Protein AF-A0A847NYA8-F1 (afdb_monomer)

Radius of gyration: 28.24 Å; Cα contacts (8 Å, |Δi|>4): 321; chains: 1; bounding box: 64×49×82 Å

Sequence (343 aa):
HGFDEQFFMYGEDIDLCWRVREKGYEVWYHPLTQIIHRKGQSSARSPLRSRFAFYEAMVIFSKKYRHIRGGFFPDWLILIGIIFLSIQYTARWLFRHFLPVFIDLIIINTTLWIGMLLRFNDNSLYLGEHASKMQGVHCLITLSFLLMFFYNGIYSKKRYTMTNALNSSFLATLLFFAMVYFVKSLAFSRVVFALSSIMISLLLIAYRELIPLIVHRFKRLVFSPERIVVLGSGAISAKIIKNIETQKSGDIIGIVWDSNSSVPSEYQGYQVIGTYETLRTVFQNHKVDMLLIATQQPWYSWVIDVLSNQKIKNVTIRWVSHELFEKAPEELPDEIELLDFAV

Structure (mmCIF, N/CA/C/O backbone):
data_AF-A0A847NYA8-F1
#
_entry.id   AF-A0A847NYA8-F1
#
loop_
_atom_site.group_PDB
_atom_site.id
_atom_site.type_symbol
_atom_site.label_atom_id
_atom_site.label_alt_id
_atom_site.label_comp_id
_atom_site.label_asym_id
_atom_site.label_entity_id
_atom_site.label_seq_id
_atom_site.pdbx_PDB_ins_code
_atom_site.Cartn_x
_atom_site.Cartn_y
_atom_site.Cartn_z
_atom_site.occupancy
_atom_site.B_iso_or_equiv
_atom_site.auth_seq_id
_atom_site.auth_comp_id
_atom_site.auth_asym_id
_atom_site.auth_atom_id
_atom_site.pdbx_PDB_model_num
ATOM 1 N N . HIS A 1 1 ? -28.876 -28.478 20.394 1.00 64.69 1 HIS A N 1
ATOM 2 C CA . HIS A 1 1 ? -28.856 -27.567 19.228 1.00 64.69 1 HIS A CA 1
ATOM 3 C C . HIS A 1 1 ? -27.742 -26.545 19.422 1.00 64.69 1 HIS A C 1
ATOM 5 O O . HIS A 1 1 ? -27.920 -25.643 20.230 1.00 64.69 1 HIS A O 1
ATOM 11 N N . GLY A 1 2 ? -26.592 -26.747 18.773 1.00 83.38 2 GLY A N 1
ATOM 12 C CA . GLY A 1 2 ? -25.413 -25.873 18.864 1.00 83.38 2 GLY A CA 1
ATOM 13 C C . GLY A 1 2 ? -25.388 -24.809 17.761 1.00 83.38 2 GLY A C 1
ATOM 14 O O . GLY A 1 2 ? -26.430 -24.220 17.451 1.00 83.38 2 GLY A O 1
ATOM 15 N N . PHE A 1 3 ? -24.210 -24.573 17.179 1.00 91.06 3 PHE A N 1
ATOM 16 C CA . PHE A 1 3 ? -24.023 -23.717 16.002 1.00 91.06 3 PHE A CA 1
ATOM 17 C C . PHE A 1 3 ? -24.719 -24.289 14.760 1.00 91.06 3 PHE A C 1
ATOM 19 O O . PHE A 1 3 ? -24.922 -25.498 14.662 1.00 91.06 3 PHE A O 1
ATOM 26 N N . ASP A 1 4 ? -25.129 -23.403 13.853 1.00 91.88 4 ASP A N 1
ATOM 27 C CA . ASP A 1 4 ? -25.716 -23.774 12.565 1.00 91.88 4 ASP A CA 1
A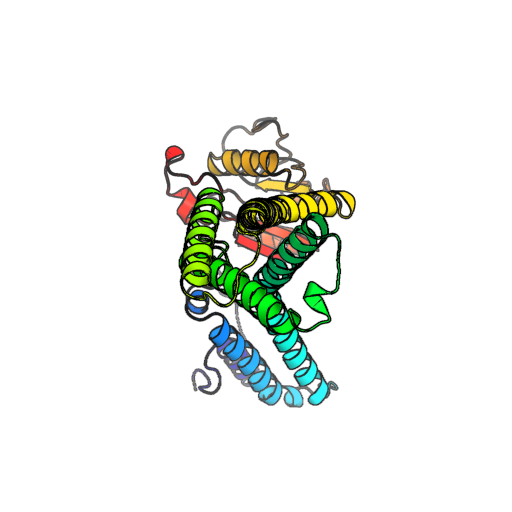TOM 28 C C . ASP A 1 4 ? -24.603 -23.946 11.523 1.00 91.88 4 ASP A C 1
ATOM 30 O O . ASP A 1 4 ? -23.853 -23.008 11.254 1.00 91.88 4 ASP A O 1
ATOM 34 N N . GLU A 1 5 ? -24.508 -25.143 10.944 1.00 91.69 5 GLU A N 1
ATOM 35 C CA . GLU A 1 5 ? -23.473 -25.532 9.979 1.00 91.69 5 GLU A CA 1
ATOM 36 C C . GLU A 1 5 ? -23.546 -24.757 8.656 1.00 91.69 5 GLU A C 1
ATOM 38 O O . GLU A 1 5 ? -22.578 -24.753 7.897 1.00 91.69 5 GLU A O 1
ATOM 43 N N . GLN A 1 6 ? -24.654 -24.056 8.380 1.00 92.00 6 GLN A N 1
ATOM 44 C CA . GLN A 1 6 ? -24.731 -23.133 7.246 1.00 92.00 6 GLN A CA 1
ATOM 45 C C . GLN A 1 6 ? -23.750 -21.960 7.395 1.00 92.00 6 GLN A C 1
ATOM 47 O O . GLN A 1 6 ? -23.277 -21.421 6.396 1.00 92.00 6 GLN A O 1
ATOM 52 N N . PHE A 1 7 ? -23.417 -21.565 8.627 1.00 91.19 7 PHE A N 1
ATOM 53 C CA . PHE A 1 7 ? -22.426 -20.529 8.891 1.00 91.19 7 PHE A CA 1
ATOM 54 C C . PHE A 1 7 ? -21.045 -21.152 9.077 1.00 91.19 7 PHE A C 1
ATOM 56 O O . PHE A 1 7 ? -20.717 -21.680 10.135 1.00 91.19 7 PHE A O 1
ATOM 63 N N . PHE A 1 8 ? -20.198 -21.032 8.055 1.00 87.81 8 PHE A N 1
ATOM 64 C CA . PHE A 1 8 ? -18.790 -21.410 8.179 1.00 87.81 8 PHE A CA 1
ATOM 65 C C . PHE A 1 8 ? -17.999 -20.449 9.094 1.00 87.81 8 PHE A C 1
ATOM 67 O O . PHE A 1 8 ? -17.117 -20.898 9.824 1.00 87.81 8 PHE A O 1
ATOM 74 N N . MET A 1 9 ? -18.267 -19.134 9.021 1.00 84.25 9 MET A N 1
ATOM 75 C CA . MET A 1 9 ? -17.602 -18.074 9.805 1.00 84.25 9 MET A CA 1
ATOM 76 C C . MET A 1 9 ? -18.381 -16.739 9.709 1.00 84.25 9 MET A C 1
ATOM 78 O O . MET A 1 9 ? -18.997 -16.482 8.676 1.00 84.25 9 MET A O 1
ATOM 82 N N . TYR A 1 10 ? -18.253 -15.856 10.713 1.00 87.56 10 TYR A N 1
ATOM 83 C CA . TYR A 1 10 ? -18.786 -14.475 10.803 1.00 87.56 10 TYR A CA 1
ATOM 84 C C . TYR A 1 10 ? -20.287 -14.292 11.078 1.00 87.56 10 TYR A C 1
ATOM 86 O O . TYR A 1 10 ? -20.752 -13.151 11.118 1.00 87.56 10 TYR A O 1
ATOM 94 N N . GLY A 1 11 ? -21.049 -15.368 11.247 1.00 91.00 11 GLY A N 1
ATOM 95 C CA . GLY A 1 11 ? -22.492 -15.273 11.504 1.00 91.00 11 GLY A CA 1
ATOM 96 C C . GLY A 1 11 ? -23.046 -16.353 12.425 1.00 91.00 11 GLY A C 1
ATOM 97 O O . GLY A 1 11 ? -24.204 -16.270 12.824 1.00 91.00 11 GLY A O 1
ATOM 98 N N . GLU A 1 12 ? -22.227 -17.335 12.789 1.00 93.25 12 GLU A N 1
ATOM 99 C CA . GLU A 1 12 ? -22.551 -18.444 13.678 1.00 93.25 12 GLU A CA 1
ATOM 100 C C . GLU A 1 12 ? -22.937 -17.977 15.088 1.00 93.25 12 GLU A C 1
ATOM 102 O O . GLU A 1 12 ? -23.858 -18.518 15.703 1.00 93.25 12 GLU A O 1
ATOM 107 N N . ASP A 1 13 ? -22.265 -16.943 15.590 1.00 91.19 13 ASP A N 1
ATOM 108 C CA . ASP A 1 13 ? -22.489 -16.337 16.899 1.00 91.19 13 ASP A CA 1
ATOM 109 C C . ASP A 1 13 ? -23.749 -15.464 16.907 1.00 91.19 13 ASP A C 1
ATOM 111 O O . ASP A 1 13 ? -24.579 -15.583 17.813 1.00 91.19 13 ASP A O 1
ATOM 115 N N . ILE A 1 14 ? -23.939 -14.641 15.871 1.00 90.88 14 ILE A N 1
ATOM 116 C CA . ILE A 1 14 ? -25.135 -13.809 15.690 1.00 90.88 14 ILE A CA 1
ATOM 117 C C . ILE A 1 14 ? -26.378 -14.698 15.536 1.00 90.88 14 ILE A C 1
ATOM 119 O O . ILE A 1 14 ? -27.401 -14.445 16.175 1.00 90.88 14 ILE A O 1
ATOM 123 N N . ASP A 1 15 ? -26.288 -15.763 14.734 1.00 94.44 15 ASP A N 1
ATOM 124 C CA . ASP A 1 15 ? -27.343 -16.766 14.564 1.00 94.44 15 ASP A CA 1
ATOM 125 C C . ASP A 1 15 ? -27.710 -17.444 15.889 1.00 94.44 15 ASP A C 1
ATOM 127 O O . ASP A 1 15 ? -28.890 -17.549 16.236 1.00 94.44 15 ASP A O 1
ATOM 131 N N . LEU A 1 16 ? -26.703 -17.870 16.658 1.00 92.94 16 LEU A N 1
ATOM 132 C CA . LEU A 1 16 ? -26.921 -18.488 17.959 1.00 92.94 16 LEU A CA 1
ATOM 133 C C . LEU A 1 16 ? -27.601 -17.511 18.925 1.00 92.94 16 LEU A C 1
ATOM 135 O O . LEU A 1 16 ? -28.603 -17.868 19.543 1.00 92.94 16 LEU A O 1
ATOM 139 N N . CYS A 1 17 ? -27.109 -16.273 19.014 1.00 91.56 17 CYS A N 1
ATOM 140 C CA . CYS A 1 17 ? -27.695 -15.237 19.865 1.00 91.56 17 CYS A CA 1
ATOM 141 C C . CYS A 1 17 ? -29.150 -14.943 19.485 1.00 91.56 17 CYS A C 1
ATOM 143 O O . CYS A 1 17 ? -29.991 -14.758 20.367 1.00 91.56 17 CYS A O 1
ATOM 145 N N . TRP A 1 18 ? -29.469 -14.934 18.187 1.00 91.00 18 TRP A N 1
ATOM 146 C CA . TRP A 1 18 ? -30.843 -14.782 17.721 1.00 91.00 18 TRP A CA 1
ATOM 147 C C . TRP A 1 18 ? -31.723 -15.949 18.181 1.00 91.00 18 TRP A C 1
ATOM 149 O O . TRP A 1 18 ? -32.756 -15.726 18.810 1.00 91.00 18 TRP A O 1
ATOM 159 N N . ARG A 1 19 ? -31.308 -17.200 17.937 1.00 91.56 19 ARG A N 1
ATOM 160 C CA . ARG A 1 19 ? -32.079 -18.395 18.335 1.00 91.56 19 ARG A CA 1
ATOM 161 C C . ARG A 1 19 ? -32.266 -18.522 19.843 1.00 91.56 19 ARG A C 1
ATOM 163 O O . ARG A 1 19 ? -33.306 -19.005 20.282 1.00 91.56 19 ARG A O 1
ATOM 170 N N . VAL A 1 20 ? -31.271 -18.120 20.632 1.00 92.75 20 VAL A N 1
ATOM 171 C CA . VAL A 1 20 ? -31.358 -18.081 22.100 1.00 92.75 20 VAL A CA 1
ATOM 172 C C . VAL A 1 20 ? -32.450 -17.100 22.532 1.00 92.75 20 VAL A C 1
ATOM 174 O O . VAL A 1 20 ? -33.315 -17.467 23.326 1.00 92.75 20 VAL A O 1
ATOM 177 N N . ARG A 1 21 ? -32.488 -15.903 21.932 1.00 90.19 21 ARG A N 1
ATOM 178 C CA . ARG A 1 21 ? -33.523 -14.893 22.206 1.00 90.19 21 ARG A CA 1
ATOM 179 C C . ARG A 1 21 ? -34.922 -15.326 21.777 1.00 90.19 21 ARG A C 1
ATOM 181 O O . ARG A 1 21 ? -35.866 -15.117 22.527 1.00 90.19 21 ARG A O 1
ATOM 188 N N . GLU A 1 22 ? -35.066 -15.966 20.618 1.00 89.50 22 GLU A N 1
ATOM 189 C CA . GLU A 1 22 ? -36.365 -16.487 20.149 1.00 89.50 22 GLU A CA 1
ATOM 190 C C . GLU A 1 22 ? -36.944 -17.564 21.082 1.00 89.50 22 GLU A C 1
ATOM 192 O O . GLU A 1 22 ? -38.153 -17.768 21.126 1.00 89.50 22 GLU A O 1
ATOM 197 N N . LYS A 1 23 ? -36.097 -18.229 21.875 1.00 91.81 23 LYS A N 1
ATOM 198 C CA . LYS A 1 23 ? -36.522 -19.178 22.911 1.00 91.81 23 LYS A CA 1
ATOM 199 C C . LYS A 1 23 ? -36.849 -18.524 24.261 1.00 91.81 23 LYS A C 1
ATOM 201 O O . LYS A 1 23 ? -37.095 -19.241 25.225 1.00 91.81 23 LYS A O 1
ATOM 206 N N . GLY A 1 24 ? -36.837 -17.194 24.343 1.00 93.69 24 GLY A N 1
ATOM 207 C C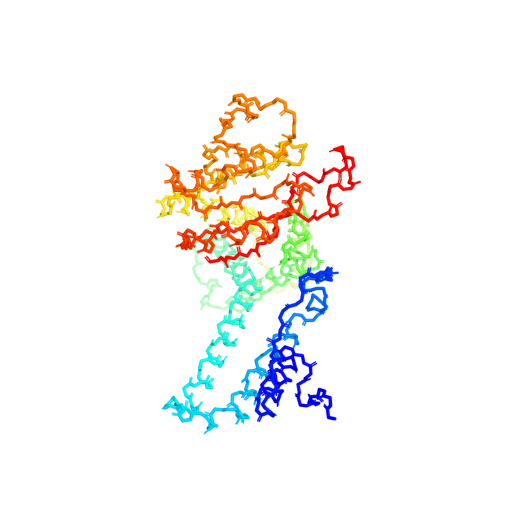A . GLY A 1 24 ? -37.119 -16.445 25.569 1.00 93.69 24 GLY A CA 1
ATOM 208 C C . GLY A 1 24 ? -35.943 -16.349 26.542 1.00 93.69 24 GLY 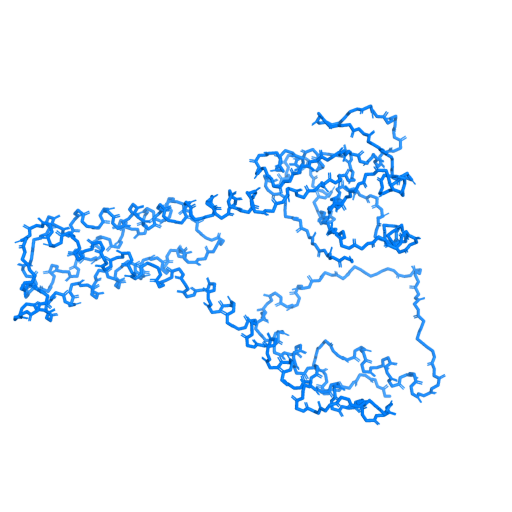A C 1
ATOM 209 O O . GLY A 1 24 ? -36.125 -15.876 27.658 1.00 93.69 24 GLY A O 1
ATOM 210 N N . TYR A 1 25 ? -34.742 -16.780 26.143 1.00 93.81 25 TYR A N 1
ATOM 211 C CA . TYR A 1 25 ? -33.543 -16.602 26.957 1.00 93.81 25 TYR A CA 1
ATOM 212 C C . TYR A 1 25 ? -32.896 -15.239 26.711 1.00 93.81 25 TYR A C 1
ATOM 214 O O . TYR A 1 25 ? -32.999 -14.642 25.636 1.00 93.81 25 TYR A O 1
ATOM 222 N N . GLU A 1 26 ? -32.145 -14.783 27.703 1.00 91.00 26 GLU A N 1
ATOM 223 C CA . GLU A 1 26 ? -31.400 -13.534 27.648 1.00 91.00 26 GLU A CA 1
ATOM 224 C C . GLU A 1 26 ? -29.937 -13.770 27.257 1.00 91.00 26 GLU A C 1
ATOM 226 O O . GLU A 1 26 ? -29.338 -14.798 27.574 1.00 91.00 26 GLU A O 1
ATOM 231 N N . VAL A 1 27 ? -29.345 -12.792 26.567 1.00 89.25 27 VAL A N 1
ATOM 232 C CA . VAL A 1 27 ? -27.924 -12.802 26.194 1.00 89.25 27 VAL A CA 1
ATOM 233 C C . VAL A 1 27 ? -27.208 -11.787 27.072 1.00 89.25 27 VAL A C 1
ATOM 235 O O . VAL A 1 27 ? -27.394 -10.583 26.893 1.00 89.25 27 VAL A O 1
ATOM 238 N N . TRP A 1 28 ? -26.405 -12.284 28.010 1.00 86.00 28 TRP A N 1
ATOM 239 C CA . TRP A 1 28 ? -25.688 -11.480 28.998 1.00 86.00 28 TRP A CA 1
ATOM 240 C C . TRP A 1 28 ? -24.211 -11.322 28.633 1.00 86.00 28 TRP A C 1
ATOM 242 O O . TRP A 1 28 ? -23.568 -12.260 28.164 1.00 86.00 28 TRP A O 1
ATOM 252 N N . TYR A 1 29 ? -23.663 -10.135 28.888 1.00 83.00 29 TYR A N 1
ATOM 253 C CA . TYR A 1 29 ? -22.224 -9.888 28.835 1.00 83.00 29 TYR A CA 1
ATOM 254 C C . TYR A 1 29 ? -21.599 -10.192 30.200 1.00 83.00 29 TYR A C 1
ATOM 256 O O . TYR A 1 29 ? -22.083 -9.707 31.222 1.00 83.00 29 TYR A O 1
ATOM 264 N N . HIS A 1 30 ? -20.519 -10.977 30.222 1.00 85.19 30 HIS A N 1
ATOM 265 C CA . HIS A 1 30 ? -19.822 -11.349 31.451 1.00 85.19 30 HIS A CA 1
ATOM 266 C C . HIS A 1 30 ? -18.406 -10.746 31.498 1.00 85.19 30 HIS A C 1
ATOM 268 O O . HIS A 1 30 ? -17.513 -11.257 30.823 1.00 85.19 30 HIS A O 1
ATOM 274 N N . PRO A 1 31 ? -18.168 -9.688 32.296 1.00 78.25 31 PRO A N 1
ATOM 275 C CA . PRO A 1 31 ? -16.902 -8.951 32.275 1.00 78.25 31 PRO A CA 1
ATOM 276 C C . PRO A 1 31 ? -15.763 -9.589 33.084 1.00 78.25 31 PRO A C 1
ATOM 278 O O . PRO A 1 31 ? -14.624 -9.150 32.943 1.00 78.25 31 PRO A O 1
ATOM 281 N N . LEU A 1 32 ? -16.034 -10.574 33.956 1.00 87.06 32 LEU A N 1
ATOM 282 C CA . LEU A 1 32 ? -15.000 -11.123 34.855 1.00 87.06 32 LEU A CA 1
ATOM 283 C C . LEU A 1 32 ? -14.009 -12.043 34.131 1.00 87.06 32 LEU A C 1
ATOM 285 O O . LEU A 1 32 ? -12.897 -12.240 34.608 1.00 87.06 32 LEU A O 1
ATOM 289 N N . THR A 1 33 ? -14.400 -12.600 32.983 1.00 83.94 33 THR A N 1
ATOM 290 C CA . THR A 1 33 ? -13.524 -13.432 32.151 1.00 83.94 33 THR A CA 1
ATOM 291 C C . THR A 1 33 ? -13.071 -12.635 30.937 1.00 83.94 33 THR A C 1
ATOM 293 O O . THR A 1 33 ? -13.896 -12.104 30.197 1.00 83.94 33 THR A O 1
ATOM 296 N N . GLN A 1 34 ? -11.760 -12.577 30.709 1.00 76.12 34 GLN A N 1
ATOM 297 C CA . GLN A 1 34 ? -11.170 -11.874 29.572 1.00 76.12 34 GLN A CA 1
ATOM 298 C C . GLN A 1 34 ? -10.511 -12.870 28.620 1.00 76.12 34 GLN A C 1
ATOM 300 O O . GLN A 1 34 ? -9.800 -13.779 29.043 1.00 76.12 34 GLN A O 1
ATOM 305 N N . ILE A 1 35 ? -10.747 -12.688 27.322 1.00 78.94 35 ILE A N 1
ATOM 306 C CA . ILE A 1 35 ? -10.138 -13.488 26.258 1.00 78.94 35 ILE A CA 1
ATOM 307 C C . ILE A 1 35 ? -9.441 -12.528 25.300 1.00 78.94 35 ILE A C 1
ATOM 309 O O . ILE A 1 35 ? -10.046 -11.575 24.809 1.00 78.94 35 ILE A O 1
ATOM 313 N N . ILE A 1 36 ? -8.169 -12.790 25.003 1.00 75.62 36 ILE A N 1
ATOM 314 C CA . ILE A 1 36 ? -7.417 -12.012 24.018 1.00 75.62 36 ILE A CA 1
ATOM 315 C C . ILE A 1 36 ? -7.762 -12.535 22.624 1.00 75.62 36 ILE A C 1
ATOM 317 O O . ILE A 1 36 ? -7.290 -13.590 22.198 1.00 75.62 36 ILE A O 1
ATOM 321 N N . HIS A 1 37 ? -8.569 -11.779 21.883 1.00 70.00 37 HIS A N 1
ATOM 322 C CA . HIS A 1 37 ? -8.845 -12.080 20.483 1.00 70.00 37 HIS A CA 1
ATOM 323 C C . HIS A 1 37 ? -7.789 -11.434 19.578 1.00 70.00 37 HIS A C 1
ATOM 325 O O . HIS A 1 37 ? -7.788 -10.222 19.353 1.00 70.00 37 HIS A O 1
ATOM 331 N N . ARG A 1 38 ? -6.905 -12.257 18.999 1.00 71.19 38 ARG A N 1
ATOM 332 C CA . ARG A 1 38 ? -5.950 -11.823 17.965 1.00 71.19 38 ARG A CA 1
ATOM 333 C C . ARG A 1 38 ? -6.672 -11.602 16.628 1.00 71.19 38 ARG A C 1
ATOM 335 O O . ARG A 1 38 ? -6.662 -12.461 15.742 1.00 71.19 38 ARG A O 1
ATOM 342 N N . LYS A 1 39 ? -7.341 -10.453 16.505 1.00 60.19 39 LYS A N 1
ATOM 343 C CA . LYS A 1 39 ? -8.177 -10.086 15.351 1.00 60.19 39 LYS A CA 1
ATOM 344 C C . LYS A 1 39 ? -7.428 -10.291 14.030 1.00 60.19 39 LYS A C 1
ATOM 346 O O . LYS A 1 39 ? -6.311 -9.821 13.846 1.00 60.19 39 LYS A O 1
ATOM 351 N N . GLY A 1 40 ? -8.073 -10.977 13.088 1.00 62.84 40 GLY A N 1
ATOM 352 C CA . GLY A 1 40 ? -7.574 -11.118 11.720 1.00 62.84 40 GLY A CA 1
ATOM 353 C C . GLY A 1 40 ? -6.470 -12.158 11.510 1.00 62.84 40 GLY A C 1
ATOM 354 O O . GLY A 1 40 ? -6.118 -12.378 10.355 1.00 62.84 40 GLY A O 1
ATOM 355 N N . GLN A 1 41 ? -5.969 -12.857 12.541 1.00 69.50 41 GLN A N 1
ATOM 356 C CA . GLN A 1 41 ? -4.962 -13.915 12.340 1.00 69.50 41 GLN A CA 1
ATOM 357 C C . GLN A 1 41 ? -5.467 -15.054 11.442 1.00 69.50 41 GLN A C 1
ATOM 359 O O . GLN A 1 41 ? -4.773 -15.461 10.509 1.00 69.50 41 GLN A O 1
ATOM 364 N N . SER A 1 42 ? -6.699 -15.523 11.658 1.00 67.12 42 SER A N 1
ATOM 365 C CA . SER A 1 42 ? -7.313 -16.554 10.808 1.00 67.12 42 SER A CA 1
ATOM 366 C C . SER A 1 42 ? -7.584 -16.035 9.394 1.00 67.12 42 SER A C 1
ATOM 368 O O . SER A 1 42 ? -7.377 -16.745 8.410 1.00 67.12 42 SER A O 1
ATOM 370 N N . SER A 1 43 ? -7.979 -14.765 9.277 1.00 73.81 43 SER A N 1
ATOM 371 C CA . SER A 1 43 ? -8.290 -14.124 7.995 1.00 73.81 43 SER A CA 1
ATOM 372 C C . SER A 1 43 ? -7.053 -13.746 7.179 1.00 73.81 43 SER A C 1
ATOM 374 O O . SER A 1 43 ? -7.133 -13.630 5.957 1.00 73.81 43 SER A O 1
ATOM 376 N N . ALA A 1 44 ? -5.896 -13.583 7.826 1.00 66.50 44 ALA A N 1
ATOM 377 C CA . ALA A 1 44 ? -4.643 -13.215 7.174 1.00 66.50 44 ALA A CA 1
ATOM 378 C C . ALA A 1 44 ? -4.134 -14.302 6.216 1.00 66.50 44 ALA A C 1
ATOM 380 O O . ALA A 1 44 ? -3.480 -13.982 5.225 1.00 66.50 44 ALA A O 1
ATOM 381 N N . ARG A 1 45 ? -4.462 -15.578 6.474 1.00 72.25 45 ARG A N 1
ATOM 382 C CA . ARG A 1 45 ? -4.059 -16.706 5.616 1.00 72.25 45 ARG A CA 1
ATOM 383 C C . ARG A 1 45 ? -4.793 -16.736 4.277 1.00 72.25 45 ARG A C 1
ATOM 385 O O . ARG A 1 45 ? -4.212 -17.154 3.282 1.00 72.25 45 ARG A O 1
ATOM 392 N N . SER A 1 46 ? -6.055 -16.307 4.233 1.00 77.75 46 SER A N 1
ATOM 393 C CA . SER A 1 46 ? -6.831 -16.260 2.988 1.00 77.75 46 SER A CA 1
ATOM 394 C C . SER A 1 46 ? -7.803 -15.075 2.976 1.00 77.75 46 SER A C 1
ATOM 396 O O . SER A 1 46 ? -9.003 -15.248 3.195 1.00 77.75 46 SER A O 1
ATOM 398 N N . PRO A 1 47 ? -7.306 -13.856 2.687 1.00 78.38 47 PRO A N 1
ATOM 399 C CA . PRO A 1 47 ? -8.113 -12.640 2.772 1.00 78.38 47 PRO A CA 1
ATOM 400 C C . PRO A 1 47 ? -9.352 -12.670 1.872 1.00 78.38 47 PRO A C 1
ATOM 402 O O . PRO A 1 47 ? -10.429 -12.254 2.291 1.00 78.38 47 PRO A O 1
ATOM 405 N N . LEU A 1 48 ? -9.213 -13.197 0.649 1.00 79.81 48 LEU A N 1
ATOM 406 C CA . LEU A 1 48 ? -10.325 -13.310 -0.297 1.00 79.81 48 LEU A CA 1
ATOM 407 C C . LEU A 1 48 ? -11.376 -14.311 0.194 1.00 79.81 48 LEU A C 1
ATOM 409 O O . LEU A 1 48 ? -12.553 -13.970 0.240 1.00 79.81 48 LEU A O 1
ATOM 413 N N . ARG A 1 49 ? -10.966 -15.511 0.630 1.00 84.88 49 ARG A N 1
ATOM 414 C CA . ARG A 1 49 ? -11.899 -16.532 1.134 1.00 84.88 49 ARG A CA 1
ATOM 415 C C . ARG A 1 49 ? -12.631 -16.057 2.384 1.00 84.88 49 ARG A C 1
ATOM 417 O O . ARG A 1 49 ? -13.839 -16.224 2.472 1.00 84.88 49 ARG A O 1
ATOM 424 N N . SER A 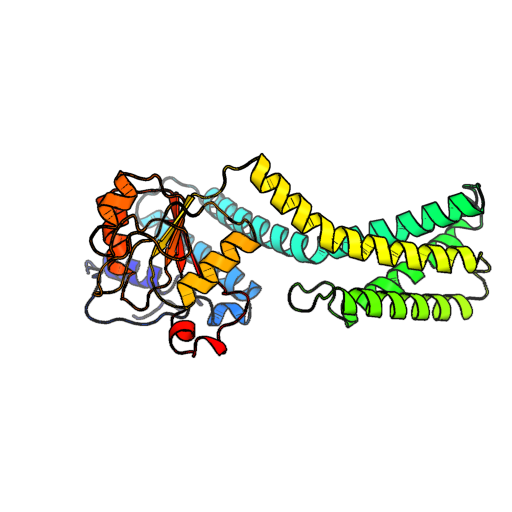1 50 ? -11.924 -15.421 3.316 1.00 85.00 50 SER A N 1
ATOM 425 C CA . SER A 1 50 ? -12.538 -14.825 4.504 1.00 85.00 50 SER A CA 1
ATOM 426 C C . SER A 1 50 ? -13.550 -13.737 4.148 1.00 85.00 50 SER A C 1
ATOM 428 O O . SER A 1 50 ? -14.605 -13.659 4.766 1.00 85.00 50 SER A O 1
ATOM 430 N N . ARG A 1 51 ? -13.281 -12.923 3.121 1.00 86.00 51 ARG A N 1
ATOM 431 C CA . ARG A 1 51 ? -14.253 -11.933 2.638 1.00 86.00 51 ARG A CA 1
ATOM 432 C C . ARG A 1 51 ? -15.472 -12.563 1.978 1.00 86.00 51 ARG A C 1
ATOM 434 O O . ARG A 1 51 ? -16.576 -12.095 2.233 1.00 86.00 51 ARG A O 1
ATOM 441 N N . PHE A 1 52 ? -15.295 -13.613 1.181 1.00 87.12 52 PHE A N 1
ATOM 442 C CA . PHE A 1 52 ? -16.427 -14.346 0.613 1.00 87.12 52 PHE A CA 1
ATOM 443 C C . PHE A 1 52 ? -17.293 -14.978 1.706 1.00 87.12 52 PHE A C 1
ATOM 445 O O . PHE A 1 52 ? -18.496 -14.749 1.697 1.00 87.12 52 PHE A O 1
ATOM 452 N N . ALA A 1 53 ? -16.683 -15.646 2.692 1.00 88.19 53 ALA A N 1
ATOM 453 C CA . ALA A 1 53 ? -17.398 -16.210 3.839 1.00 88.19 53 ALA A CA 1
ATOM 454 C C . ALA A 1 53 ? -18.172 -15.138 4.627 1.00 88.19 53 ALA A C 1
ATOM 456 O O . ALA A 1 53 ? -19.306 -15.365 5.033 1.00 88.19 53 ALA A O 1
ATOM 457 N N . PHE A 1 54 ? -17.598 -13.939 4.785 1.00 89.75 54 PHE A N 1
ATOM 458 C CA . PHE A 1 54 ? -18.282 -12.813 5.422 1.00 89.75 54 PHE A CA 1
ATOM 459 C C . PHE A 1 54 ? -19.551 -12.395 4.658 1.00 89.75 54 PHE A C 1
ATOM 461 O O . PHE A 1 54 ? -20.613 -12.259 5.260 1.00 89.75 54 PHE A O 1
ATOM 468 N N . TYR A 1 55 ? -19.473 -12.213 3.334 1.00 90.88 55 TYR A N 1
ATOM 469 C CA . TYR A 1 55 ? -20.650 -11.853 2.532 1.00 90.88 55 TYR A CA 1
ATOM 470 C C . TYR A 1 55 ? -21.676 -12.988 2.448 1.00 90.88 55 TYR A C 1
ATOM 472 O O . TYR A 1 55 ? -22.877 -12.727 2.463 1.00 90.88 55 TYR A O 1
ATOM 480 N N . GLU A 1 56 ? -21.221 -14.238 2.400 1.00 91.62 56 GLU A N 1
ATOM 481 C CA . GLU A 1 56 ? -22.077 -15.423 2.443 1.00 91.62 56 GLU A CA 1
ATOM 482 C C . GLU A 1 56 ? -22.871 -15.484 3.754 1.00 91.62 56 GLU A C 1
ATOM 484 O O . GLU A 1 56 ? -24.098 -15.588 3.716 1.00 91.62 56 GLU A O 1
ATOM 489 N N . ALA A 1 57 ? -22.211 -15.287 4.900 1.00 93.12 57 ALA A N 1
ATOM 490 C CA . ALA A 1 57 ? -22.868 -15.207 6.201 1.00 93.12 57 ALA A CA 1
ATOM 491 C C . ALA A 1 57 ? -23.932 -14.096 6.244 1.00 93.12 57 ALA A C 1
ATOM 493 O O . ALA A 1 57 ? -25.037 -14.324 6.737 1.00 93.12 57 ALA A O 1
ATOM 494 N N . MET A 1 58 ? -23.662 -12.919 5.663 1.00 91.56 58 MET A N 1
ATOM 495 C CA . MET A 1 58 ? -24.660 -11.841 5.569 1.00 91.56 58 MET A CA 1
ATOM 496 C C . MET A 1 58 ? -25.895 -12.259 4.759 1.00 91.56 58 MET A C 1
ATOM 498 O O . MET A 1 58 ? -27.022 -11.956 5.156 1.00 91.56 58 MET A O 1
ATOM 502 N N . VAL A 1 59 ? -25.705 -12.965 3.638 1.00 91.19 59 VAL A N 1
ATOM 503 C CA . VAL A 1 59 ? -26.812 -13.461 2.804 1.00 91.19 59 VAL A CA 1
ATOM 504 C C . VAL A 1 59 ? -27.625 -14.522 3.548 1.00 91.19 59 VAL A C 1
ATOM 506 O O . VAL A 1 59 ? -28.854 -14.442 3.550 1.00 91.19 59 VAL A O 1
ATOM 509 N N . ILE A 1 60 ? -26.966 -15.490 4.194 1.00 91.88 60 ILE A N 1
ATOM 510 C CA . ILE A 1 60 ? -27.629 -16.553 4.967 1.00 91.88 60 ILE A CA 1
ATOM 511 C C . ILE A 1 60 ? -28.448 -15.935 6.103 1.00 91.88 60 ILE A C 1
ATOM 513 O O . ILE A 1 60 ? -29.649 -16.191 6.211 1.00 91.88 60 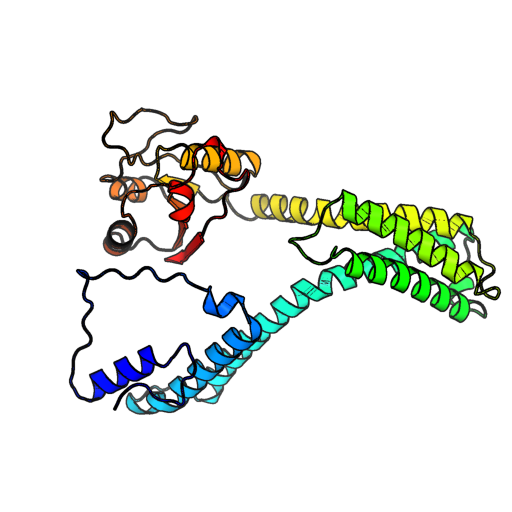ILE A O 1
ATOM 517 N N . PHE A 1 61 ? -27.832 -15.058 6.898 1.00 91.44 61 PHE A N 1
ATOM 518 C CA . PHE A 1 61 ? -28.494 -14.400 8.021 1.00 91.44 61 PHE A CA 1
ATOM 519 C C . PHE A 1 61 ? -29.694 -13.561 7.565 1.00 91.44 61 PHE A C 1
ATOM 521 O O . PHE A 1 61 ? -30.780 -13.654 8.142 1.00 91.44 61 PHE A O 1
ATOM 528 N N . SER A 1 62 ? -29.532 -12.784 6.486 1.00 88.50 62 SER A N 1
ATOM 529 C CA . SER A 1 62 ? -30.614 -11.965 5.938 1.00 88.50 62 SER A CA 1
ATOM 530 C C . SER A 1 62 ? -31.800 -12.807 5.471 1.00 88.50 62 SER A C 1
ATOM 532 O O . SER A 1 62 ? -32.937 -12.417 5.733 1.00 88.50 62 SER A O 1
ATOM 534 N N . LYS A 1 63 ? -31.559 -13.944 4.807 1.00 87.69 63 LYS A N 1
ATOM 535 C CA . LYS A 1 63 ? -32.625 -14.858 4.369 1.00 87.69 63 LYS A CA 1
ATOM 536 C C . LYS A 1 63 ? -33.354 -15.499 5.549 1.00 87.69 63 LYS A C 1
ATOM 538 O O . LYS A 1 63 ? -34.570 -15.648 5.499 1.00 87.69 63 LYS A O 1
ATOM 543 N N . LYS A 1 64 ? -32.624 -15.862 6.607 1.00 89.44 64 LYS A N 1
ATOM 544 C CA . LYS A 1 64 ? -33.166 -16.608 7.750 1.00 89.44 64 LYS A CA 1
ATOM 545 C C . LYS A 1 64 ? -34.072 -15.766 8.652 1.00 89.44 64 LYS A C 1
ATOM 547 O O . LYS A 1 64 ? -35.103 -16.258 9.096 1.00 89.44 64 LYS A O 1
ATOM 552 N N . TYR A 1 65 ? -33.716 -14.505 8.914 1.00 86.81 65 TYR A N 1
ATOM 553 C CA . TYR A 1 65 ? -34.324 -13.745 10.020 1.00 86.81 65 TYR A CA 1
ATOM 554 C C . TYR A 1 65 ? -35.176 -12.544 9.628 1.00 86.81 65 TYR A C 1
ATOM 556 O O . TYR A 1 65 ? -35.916 -12.005 10.451 1.00 86.81 65 TYR A O 1
ATOM 564 N N . ARG A 1 66 ? -35.119 -12.107 8.374 1.00 75.06 66 ARG A N 1
ATOM 565 C CA . ARG A 1 66 ? -35.754 -10.855 7.968 1.00 75.06 66 ARG A CA 1
ATOM 566 C C . ARG A 1 66 ? -37.272 -10.814 8.143 1.00 75.06 66 ARG A C 1
ATOM 568 O O . ARG A 1 66 ? -37.808 -9.797 8.581 1.00 75.06 66 ARG A O 1
ATOM 575 N N . HIS A 1 67 ? -37.969 -11.878 7.758 1.00 72.69 67 HIS A N 1
ATOM 576 C CA . HIS A 1 67 ? -39.434 -11.887 7.768 1.00 72.69 67 HIS A CA 1
ATOM 577 C C . HIS A 1 67 ? -40.018 -12.064 9.175 1.00 72.69 67 HIS A C 1
ATOM 579 O O . HIS A 1 67 ? -41.210 -11.858 9.368 1.00 72.69 67 HIS A O 1
ATOM 585 N N . ILE A 1 68 ? -39.180 -12.381 10.167 1.00 70.44 68 ILE A N 1
ATOM 586 C CA . ILE A 1 68 ? -39.620 -12.729 11.523 1.00 70.44 68 ILE A CA 1
ATOM 587 C C . ILE A 1 68 ? -40.114 -11.500 12.304 1.00 70.44 68 ILE A C 1
ATOM 589 O O . ILE A 1 68 ? -40.977 -11.630 13.164 1.00 70.44 68 ILE A O 1
ATOM 593 N N . ARG A 1 69 ? -39.627 -10.288 11.993 1.00 66.38 69 ARG A N 1
ATOM 594 C CA . ARG A 1 69 ? -39.995 -9.050 12.717 1.00 66.38 69 ARG A CA 1
ATOM 595 C C . ARG A 1 69 ? -40.651 -7.963 11.858 1.00 66.38 69 ARG A C 1
ATOM 597 O O . ARG A 1 69 ? -40.594 -6.792 12.213 1.00 66.38 69 ARG A O 1
ATOM 604 N N . GLY A 1 70 ? -41.260 -8.326 10.726 1.00 60.53 70 GLY A N 1
ATOM 605 C CA . GLY A 1 70 ? -42.050 -7.381 9.920 1.00 60.53 70 GLY A CA 1
ATOM 606 C C . GLY A 1 70 ? -41.243 -6.257 9.250 1.00 60.53 70 GLY A C 1
ATOM 607 O O 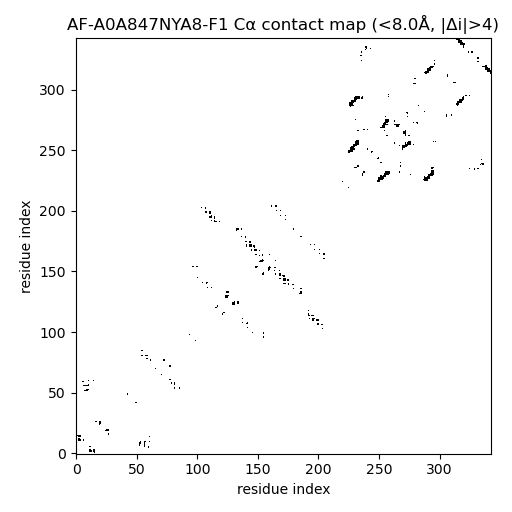. GLY A 1 70 ? -41.783 -5.188 8.978 1.00 60.53 70 GLY A O 1
ATOM 608 N N . GLY A 1 71 ? -39.948 -6.468 8.989 1.00 63.88 71 GLY A N 1
ATOM 609 C CA . GLY A 1 71 ? -39.107 -5.474 8.320 1.00 63.88 71 GLY A CA 1
ATOM 610 C C . GLY A 1 71 ? -39.576 -5.183 6.888 1.00 63.88 71 GLY A C 1
ATOM 611 O O . GLY A 1 71 ? -39.642 -6.089 6.061 1.00 63.88 71 GLY A O 1
ATOM 612 N N . PHE A 1 72 ? -39.851 -3.910 6.588 1.00 69.44 72 PHE A N 1
ATOM 613 C CA . PHE A 1 72 ? -40.362 -3.421 5.294 1.00 69.44 72 PHE A CA 1
ATOM 614 C C . PHE A 1 72 ? -39.318 -3.405 4.153 1.00 69.44 72 PHE A C 1
ATOM 616 O O . PHE A 1 72 ? -39.654 -3.182 2.993 1.00 69.44 72 PHE A O 1
ATOM 623 N N . PHE A 1 73 ? -38.036 -3.626 4.450 1.00 70.25 73 PHE A N 1
ATOM 624 C CA . PHE A 1 73 ? -36.976 -3.580 3.437 1.00 70.25 73 PHE A CA 1
ATOM 625 C C . PHE A 1 73 ? -37.062 -4.776 2.474 1.00 70.25 73 PHE A C 1
ATOM 627 O O . PHE A 1 73 ? -37.256 -5.880 2.966 1.00 70.25 73 PHE A O 1
ATOM 634 N N . PRO A 1 74 ? -36.899 -4.610 1.146 1.00 81.75 74 PRO A N 1
ATOM 635 C CA . PRO A 1 74 ? -37.018 -5.703 0.172 1.00 81.75 74 PRO A CA 1
ATOM 636 C C . PRO A 1 74 ? -35.705 -6.489 -0.097 1.00 81.75 74 PRO A C 1
ATOM 638 O O . PRO A 1 74 ? -34.606 -5.961 0.085 1.00 81.75 74 PRO A O 1
ATOM 641 N N . ASP A 1 75 ? -35.807 -7.746 -0.580 1.00 77.94 75 ASP A N 1
ATOM 642 C CA . ASP A 1 75 ? -34.685 -8.725 -0.715 1.00 77.94 75 ASP A CA 1
ATOM 643 C C . ASP A 1 75 ? -33.627 -8.278 -1.672 1.00 77.94 75 ASP A C 1
ATOM 645 O O . ASP A 1 75 ? -32.430 -8.334 -1.383 1.00 77.94 75 ASP A O 1
ATOM 649 N N . TRP A 1 76 ? -34.096 -7.761 -2.788 1.00 84.44 76 TRP A N 1
ATOM 650 C CA . TRP A 1 76 ? -33.237 -7.229 -3.808 1.00 84.44 76 TRP A CA 1
ATOM 651 C C . TRP A 1 76 ? -32.391 -6.066 -3.269 1.00 84.44 76 TRP A C 1
ATOM 653 O O . TRP A 1 76 ? -31.240 -5.952 -3.664 1.00 84.44 76 TRP A O 1
ATOM 663 N N . LEU A 1 77 ? -32.880 -5.250 -2.325 1.00 86.81 77 LEU A N 1
ATOM 664 C CA . LEU A 1 77 ? -32.138 -4.082 -1.841 1.00 86.81 77 LEU A CA 1
ATOM 665 C C . LEU A 1 77 ? -31.012 -4.466 -0.872 1.00 86.81 77 LEU A C 1
ATOM 667 O O . LEU A 1 77 ? -29.900 -3.954 -0.995 1.00 86.81 77 LEU A O 1
ATOM 671 N N . ILE A 1 78 ? -31.264 -5.404 0.049 1.00 85.88 78 ILE A N 1
ATOM 672 C CA . ILE A 1 78 ? -30.211 -5.938 0.930 1.00 85.88 78 ILE A CA 1
ATOM 673 C C . ILE A 1 78 ? -29.153 -6.660 0.090 1.00 85.88 78 ILE A C 1
ATOM 675 O O . ILE A 1 78 ? -27.955 -6.447 0.281 1.00 85.88 78 ILE A O 1
ATOM 679 N N . LEU A 1 79 ? -29.589 -7.464 -0.884 1.00 87.00 79 LEU A N 1
ATOM 680 C CA . LEU A 1 79 ? -28.686 -8.175 -1.780 1.00 87.00 79 LEU A CA 1
ATOM 681 C C . LEU A 1 79 ? -27.858 -7.209 -2.639 1.00 87.00 79 LEU A C 1
ATOM 683 O O . LEU A 1 79 ? -26.651 -7.403 -2.752 1.00 87.00 79 LEU A O 1
ATOM 687 N N . ILE A 1 80 ? -28.458 -6.140 -3.176 1.00 90.50 80 ILE A N 1
ATOM 688 C CA . ILE A 1 80 ? -27.725 -5.072 -3.873 1.00 90.50 80 ILE A CA 1
ATOM 689 C C . ILE A 1 80 ? -26.690 -4.439 -2.946 1.00 90.50 80 ILE A C 1
ATOM 691 O O . ILE A 1 80 ? -25.563 -4.229 -3.379 1.00 90.50 80 ILE A O 1
ATOM 695 N N . GLY A 1 81 ? -27.024 -4.177 -1.679 1.00 90.56 81 GLY A N 1
ATOM 696 C CA . GLY A 1 81 ? -26.070 -3.648 -0.702 1.00 90.56 81 GLY A CA 1
ATOM 697 C C . GLY A 1 81 ? -24.864 -4.571 -0.496 1.00 90.56 81 GLY A C 1
ATOM 698 O O . GLY A 1 81 ? -23.719 -4.122 -0.564 1.00 90.56 81 GLY A O 1
ATOM 699 N N . ILE A 1 82 ? -25.106 -5.873 -0.315 1.00 90.06 82 ILE A N 1
ATOM 700 C CA . ILE A 1 82 ? -24.045 -6.882 -0.156 1.00 90.06 82 ILE A CA 1
ATOM 701 C C . ILE A 1 82 ? -23.198 -6.990 -1.434 1.00 90.06 82 ILE A C 1
ATOM 703 O O . ILE A 1 82 ? -21.967 -6.974 -1.364 1.00 90.06 82 ILE A O 1
ATOM 707 N N . ILE A 1 83 ? -23.838 -7.044 -2.606 1.00 89.75 83 ILE A N 1
ATOM 708 C CA . ILE A 1 83 ? -23.160 -7.093 -3.908 1.00 89.75 83 ILE A CA 1
ATOM 709 C C . ILE A 1 83 ? -22.327 -5.829 -4.123 1.00 89.75 83 ILE A C 1
ATOM 711 O O . ILE A 1 83 ? -21.166 -5.926 -4.504 1.00 89.75 83 ILE A O 1
ATOM 715 N N . PHE A 1 84 ? -22.874 -4.650 -3.835 1.00 92.38 84 PHE A N 1
ATOM 716 C CA . PHE A 1 84 ? -22.169 -3.380 -3.964 1.00 92.38 84 PHE A CA 1
ATOM 717 C C . PHE A 1 84 ? -20.925 -3.338 -3.073 1.00 92.38 84 PHE A C 1
ATOM 719 O O . PHE A 1 84 ? -19.848 -2.984 -3.549 1.00 92.38 84 PHE A O 1
ATOM 726 N N . LEU A 1 85 ? -21.034 -3.764 -1.811 1.00 88.81 85 LEU A N 1
ATOM 727 C CA . LEU A 1 85 ? -19.891 -3.865 -0.900 1.00 88.81 85 LEU A CA 1
ATOM 728 C C . LEU A 1 85 ? -18.828 -4.841 -1.426 1.00 88.81 85 LEU A C 1
ATOM 730 O O . LEU A 1 85 ? -17.635 -4.528 -1.385 1.00 88.81 85 LEU A O 1
ATOM 734 N N . SER A 1 86 ? -19.256 -5.995 -1.947 1.00 87.56 86 SER A N 1
ATOM 735 C CA . SER A 1 86 ? -18.378 -7.003 -2.555 1.00 87.56 86 SER A CA 1
ATOM 736 C C . SER A 1 86 ? -17.654 -6.467 -3.794 1.00 87.56 86 SER A C 1
ATOM 738 O O . SER A 1 86 ? -16.427 -6.579 -3.900 1.00 87.56 86 SER A O 1
ATOM 740 N N . ILE A 1 87 ? -18.381 -5.802 -4.697 1.00 89.44 87 ILE A N 1
ATOM 741 C CA . ILE A 1 87 ? -17.827 -5.158 -5.892 1.00 89.44 87 ILE A CA 1
ATOM 742 C C . ILE A 1 87 ? -16.849 -4.066 -5.483 1.00 89.44 87 ILE A C 1
ATOM 744 O O . ILE A 1 87 ? -15.736 -4.029 -5.994 1.00 89.44 87 ILE A O 1
ATOM 748 N N . GLN A 1 88 ? -17.212 -3.204 -4.535 1.00 89.94 88 GLN A N 1
ATOM 749 C CA . GLN A 1 88 ? -16.353 -2.117 -4.083 1.00 89.94 88 GLN A CA 1
ATOM 750 C C . GLN A 1 88 ? -15.043 -2.649 -3.484 1.00 89.94 88 GLN A C 1
ATOM 752 O O . GLN A 1 88 ? -13.968 -2.119 -3.774 1.00 89.94 88 GLN A O 1
ATOM 757 N N . TYR A 1 89 ? -15.106 -3.708 -2.673 1.00 85.38 89 TYR A N 1
ATOM 758 C CA . TYR A 1 89 ? -13.913 -4.357 -2.134 1.00 85.38 89 TYR A CA 1
ATOM 759 C C . TYR A 1 89 ? -13.047 -4.958 -3.248 1.00 85.38 89 TYR A C 1
ATOM 761 O O . TYR A 1 89 ? -11.845 -4.688 -3.302 1.00 85.38 89 TYR A O 1
ATOM 769 N N . THR A 1 90 ? -13.659 -5.718 -4.157 1.00 84.88 90 THR A N 1
ATOM 770 C CA . THR A 1 90 ? -12.968 -6.380 -5.271 1.00 84.88 90 THR A CA 1
ATOM 771 C C . THR A 1 90 ? -12.337 -5.359 -6.215 1.00 84.88 90 THR A C 1
ATOM 773 O O . THR A 1 90 ? -11.167 -5.487 -6.561 1.00 84.88 90 THR A O 1
ATOM 776 N N . ALA A 1 91 ? -13.053 -4.289 -6.557 1.00 87.50 91 ALA A N 1
ATOM 777 C CA . ALA A 1 91 ? -12.564 -3.198 -7.390 1.00 87.50 91 ALA A CA 1
ATOM 778 C C . ALA A 1 91 ? -11.375 -2.482 -6.742 1.00 87.50 91 ALA A C 1
ATOM 780 O O . ALA A 1 91 ? -10.352 -2.296 -7.394 1.00 87.50 91 ALA A O 1
ATOM 781 N N . ARG A 1 92 ? -11.446 -2.141 -5.446 1.00 86.56 92 ARG A N 1
ATOM 782 C CA . ARG A 1 92 ? -10.300 -1.558 -4.723 1.00 86.56 92 ARG A CA 1
ATOM 783 C C . ARG A 1 92 ? -9.105 -2.510 -4.686 1.00 86.56 92 ARG A C 1
ATOM 785 O O . ARG A 1 92 ? -7.967 -2.061 -4.814 1.00 86.56 92 ARG A O 1
ATOM 792 N N . TRP A 1 93 ? -9.344 -3.808 -4.492 1.00 84.50 93 TRP A N 1
ATOM 793 C CA . TRP A 1 93 ? -8.290 -4.820 -4.503 1.00 84.50 93 TRP A CA 1
ATOM 794 C C . TRP A 1 93 ? -7.631 -4.902 -5.881 1.00 84.50 93 TRP A C 1
ATOM 796 O O . TRP A 1 93 ? -6.411 -4.774 -5.961 1.00 84.50 93 TRP A O 1
ATOM 806 N N . LEU A 1 94 ? -8.415 -5.027 -6.955 1.00 84.69 94 LEU A N 1
ATOM 807 C CA . LEU A 1 94 ? -7.924 -5.046 -8.334 1.00 84.69 94 LEU A CA 1
ATOM 808 C C . LEU A 1 94 ? -7.142 -3.774 -8.649 1.00 84.69 94 LEU A C 1
ATOM 810 O O . LEU A 1 94 ? -5.987 -3.847 -9.056 1.00 84.69 94 LEU A O 1
ATOM 814 N N . PHE A 1 95 ? -7.727 -2.611 -8.368 1.00 87.75 95 PHE A N 1
ATOM 815 C CA . PHE A 1 95 ? -7.094 -1.318 -8.585 1.00 87.75 95 PHE A CA 1
ATOM 816 C C . PHE A 1 95 ? -5.742 -1.237 -7.872 1.00 87.75 95 PHE A C 1
ATOM 818 O O . PHE A 1 95 ? -4.742 -0.884 -8.480 1.00 87.75 95 PHE A O 1
ATOM 825 N N . ARG A 1 96 ? -5.651 -1.663 -6.608 1.00 83.06 96 ARG A N 1
ATOM 826 C CA . ARG A 1 96 ? -4.389 -1.610 -5.857 1.00 83.06 96 ARG A CA 1
ATOM 827 C C . ARG A 1 96 ? -3.286 -2.512 -6.429 1.00 83.06 96 ARG A C 1
ATOM 829 O O . ARG A 1 96 ? -2.120 -2.161 -6.285 1.00 83.06 96 ARG A O 1
ATOM 836 N N . HIS A 1 97 ? -3.627 -3.656 -7.023 1.00 84.50 97 HIS A N 1
ATOM 837 C CA . HIS A 1 97 ? -2.632 -4.600 -7.554 1.00 84.50 97 HIS A CA 1
ATOM 838 C C . HIS A 1 97 ? -2.295 -4.341 -9.028 1.00 84.50 97 HIS A C 1
ATOM 840 O O . HIS A 1 97 ? -1.136 -4.468 -9.410 1.00 84.50 97 HIS A O 1
ATOM 846 N N . PHE A 1 98 ? -3.274 -3.946 -9.844 1.00 89.81 98 PHE A N 1
ATOM 847 C CA . PHE A 1 98 ? -3.103 -3.776 -11.289 1.00 89.81 98 PHE A CA 1
ATOM 848 C C . PHE A 1 98 ? -2.791 -2.339 -11.711 1.00 89.81 98 PHE A C 1
ATOM 850 O O . PHE A 1 98 ? -2.126 -2.153 -12.727 1.00 89.81 98 PHE A O 1
ATOM 857 N N . LEU A 1 99 ? -3.199 -1.319 -10.946 1.00 90.94 99 LEU A N 1
ATOM 858 C CA . LEU A 1 99 ? -2.906 0.074 -11.302 1.00 90.94 99 LEU A CA 1
ATOM 859 C C . LEU A 1 99 ? -1.400 0.354 -11.443 1.00 90.94 99 LEU A C 1
ATOM 861 O O . LEU A 1 99 ? -1.035 0.984 -12.431 1.00 90.94 99 LEU A O 1
ATOM 865 N N . PRO A 1 100 ? -0.503 -0.111 -10.547 1.00 92.50 100 PRO A N 1
ATOM 866 C CA . PRO A 1 100 ? 0.930 0.140 -10.715 1.00 92.50 100 PRO A CA 1
ATOM 867 C C . PRO A 1 100 ? 1.497 -0.485 -11.997 1.00 92.50 100 PRO A C 1
ATOM 869 O O . PRO A 1 100 ? 2.317 0.126 -12.672 1.00 92.50 100 PRO A O 1
ATOM 872 N N . VAL A 1 101 ? 1.018 -1.677 -12.367 1.00 95.31 101 VAL A N 1
ATOM 873 C CA . VAL A 1 101 ? 1.398 -2.353 -13.618 1.00 95.31 101 VAL A CA 1
ATOM 874 C C . VAL A 1 101 ? 0.918 -1.545 -14.825 1.00 95.31 101 VAL A C 1
ATOM 876 O O . VAL A 1 101 ? 1.654 -1.368 -15.789 1.00 95.31 101 VAL A O 1
ATOM 879 N N . PHE A 1 102 ? -0.302 -1.009 -14.762 1.00 95.25 102 PHE A N 1
ATOM 880 C CA . PHE A 1 102 ? -0.860 -0.166 -15.816 1.00 95.25 102 PHE A CA 1
ATOM 881 C C . PHE A 1 102 ? -0.109 1.164 -15.976 1.00 95.25 102 PHE A C 1
ATOM 883 O O . PHE A 1 102 ? 0.164 1.588 -17.096 1.00 95.25 102 PHE A O 1
ATOM 890 N N . ILE A 1 103 ? 0.279 1.803 -14.869 1.00 95.62 103 ILE A N 1
ATOM 891 C CA . ILE A 1 103 ? 1.109 3.014 -14.897 1.00 95.62 103 ILE A CA 1
ATOM 892 C C . ILE A 1 103 ? 2.479 2.708 -15.514 1.00 95.62 103 ILE A C 1
ATOM 894 O O . ILE A 1 103 ? 2.931 3.456 -16.378 1.00 95.62 103 ILE A O 1
ATOM 898 N N . ASP A 1 104 ? 3.115 1.596 -15.131 1.00 96.94 104 ASP A N 1
ATOM 899 C CA . ASP A 1 104 ? 4.392 1.179 -15.719 1.00 96.94 104 ASP A CA 1
ATOM 900 C C . ASP A 1 104 ? 4.276 0.951 -17.226 1.00 96.94 104 ASP A C 1
ATOM 902 O O . ASP A 1 104 ? 5.124 1.424 -17.978 1.00 96.94 104 ASP A O 1
ATOM 906 N N . LEU A 1 105 ? 3.208 0.279 -17.675 1.00 97.62 105 LEU A N 1
ATOM 907 C CA . LEU A 1 105 ? 2.917 0.087 -19.095 1.00 97.62 105 LEU A CA 1
ATOM 908 C C . LEU A 1 105 ? 2.864 1.423 -19.837 1.00 97.62 105 LEU A C 1
ATOM 910 O O . LEU A 1 105 ? 3.500 1.566 -20.882 1.00 97.62 105 LEU A O 1
ATOM 914 N N . ILE A 1 106 ? 2.147 2.409 -19.294 1.00 97.88 106 ILE A N 1
ATOM 915 C CA . ILE A 1 106 ? 2.065 3.740 -19.901 1.00 97.88 106 ILE A CA 1
ATOM 916 C C . ILE A 1 106 ? 3.449 4.387 -19.948 1.00 97.88 106 ILE A C 1
ATOM 918 O O . ILE A 1 106 ? 3.858 4.844 -21.012 1.00 97.88 106 ILE A O 1
ATOM 922 N N . ILE A 1 107 ? 4.190 4.406 -18.837 1.00 98.06 107 ILE A N 1
ATOM 923 C CA . ILE A 1 107 ? 5.500 5.070 -18.763 1.00 98.06 107 ILE A CA 1
ATOM 924 C C . ILE A 1 107 ? 6.491 4.422 -19.733 1.00 98.06 107 ILE A C 1
ATOM 926 O O . ILE A 1 107 ? 7.088 5.124 -20.540 1.00 98.06 107 ILE A O 1
ATOM 930 N N . ILE A 1 108 ? 6.618 3.093 -19.727 1.00 98.25 108 ILE A N 1
ATOM 931 C CA . ILE A 1 108 ? 7.570 2.363 -20.578 1.00 98.25 108 ILE A CA 1
ATOM 932 C C . ILE A 1 108 ? 7.333 2.683 -22.057 1.00 98.25 108 ILE A C 1
ATOM 934 O O . ILE A 1 108 ? 8.254 3.089 -22.771 1.00 98.25 108 ILE A O 1
ATOM 938 N N . ASN A 1 109 ? 6.086 2.532 -22.511 1.00 97.56 109 ASN A N 1
ATOM 939 C CA . ASN A 1 109 ? 5.753 2.690 -23.923 1.00 97.56 109 ASN A CA 1
ATOM 940 C C . ASN A 1 109 ? 5.763 4.168 -24.343 1.00 97.56 109 ASN A C 1
ATOM 942 O O . ASN A 1 109 ? 6.268 4.493 -25.416 1.00 97.56 109 ASN A O 1
ATOM 946 N N . THR A 1 110 ? 5.292 5.093 -23.499 1.00 97.00 110 THR A N 1
ATOM 947 C CA . THR A 1 110 ? 5.343 6.531 -23.830 1.00 97.00 110 THR A CA 1
ATOM 948 C C . THR A 1 110 ? 6.775 7.062 -23.850 1.00 97.00 110 THR A C 1
ATOM 950 O O . THR A 1 110 ? 7.117 7.822 -24.753 1.00 97.00 110 THR A O 1
ATOM 953 N N . THR A 1 111 ? 7.652 6.625 -22.937 1.00 97.69 111 THR A N 1
ATOM 954 C CA . THR A 1 111 ? 9.066 7.029 -22.946 1.00 97.69 111 THR A CA 1
ATOM 955 C C . THR A 1 111 ? 9.799 6.522 -24.184 1.00 97.69 111 THR A C 1
ATOM 957 O O . THR A 1 111 ? 10.495 7.307 -24.828 1.00 97.69 111 THR A O 1
ATOM 960 N N . LEU A 1 112 ? 9.624 5.250 -24.568 1.00 95.62 112 L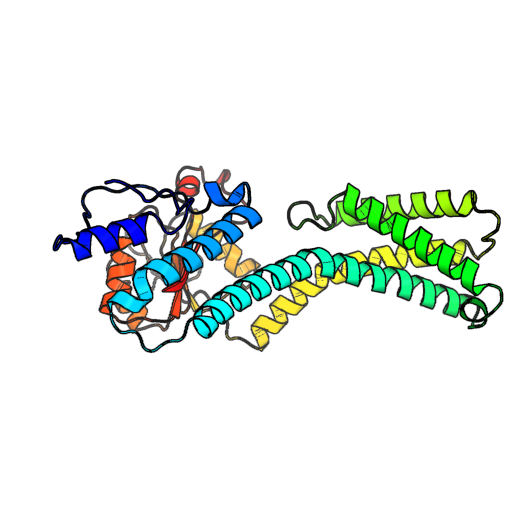EU A N 1
ATOM 961 C CA . LEU A 1 112 ? 10.234 4.736 -25.799 1.00 95.62 112 LEU A CA 1
ATOM 962 C C . LEU A 1 112 ? 9.671 5.444 -27.042 1.00 95.62 112 LEU A C 1
ATOM 964 O O . LEU A 1 112 ? 10.424 5.766 -27.962 1.00 95.62 112 LEU A O 1
ATOM 968 N N . TRP A 1 113 ? 8.364 5.720 -27.063 1.00 94.12 113 TRP A N 1
ATOM 969 C CA . TRP A 1 113 ? 7.725 6.456 -28.153 1.00 94.12 113 TRP A CA 1
ATOM 970 C C . TRP A 1 113 ? 8.346 7.843 -28.331 1.00 94.12 113 TRP A C 1
ATOM 972 O O . TRP A 1 113 ? 8.861 8.140 -29.409 1.00 94.12 113 TRP A O 1
ATOM 982 N N . ILE A 1 114 ? 8.417 8.633 -27.255 1.00 94.12 114 ILE A N 1
ATOM 983 C CA . ILE A 1 114 ? 9.057 9.956 -27.253 1.00 94.12 114 ILE A CA 1
ATOM 984 C C . ILE A 1 114 ? 10.531 9.853 -27.663 1.00 94.12 114 ILE A C 1
ATOM 986 O O . ILE A 1 114 ? 10.987 10.633 -28.494 1.00 94.12 114 ILE A O 1
ATOM 990 N N . GLY A 1 115 ? 11.280 8.878 -27.138 1.00 93.75 115 GLY A N 1
ATOM 991 C CA . GLY A 1 115 ? 12.692 8.686 -27.480 1.00 93.75 115 GLY A CA 1
ATOM 992 C C . GLY A 1 115 ? 12.921 8.432 -28.974 1.00 93.75 115 GLY A C 1
ATOM 993 O O . GLY A 1 115 ? 13.842 8.995 -29.570 1.00 93.75 115 GLY A O 1
A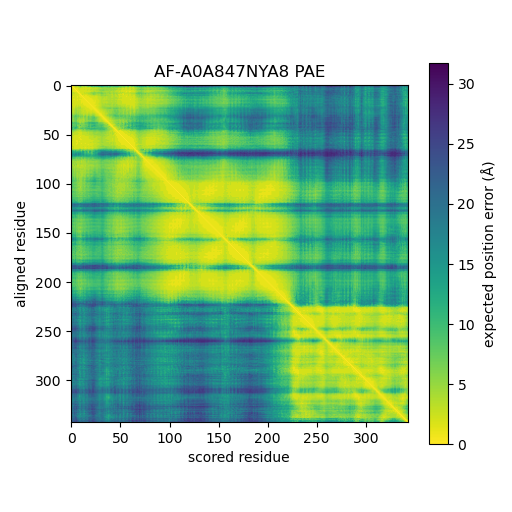TOM 994 N N . MET A 1 116 ? 12.060 7.629 -29.605 1.00 91.19 116 MET A N 1
ATOM 995 C CA . MET A 1 116 ? 12.123 7.372 -31.047 1.00 91.19 116 MET A CA 1
ATOM 996 C C . MET A 1 116 ? 11.718 8.603 -31.865 1.00 91.19 116 MET A C 1
ATOM 998 O O . MET A 1 116 ? 12.392 8.912 -32.848 1.00 91.19 116 MET A O 1
ATOM 1002 N N . LEU A 1 117 ? 10.689 9.340 -31.438 1.00 90.50 117 LEU A N 1
ATOM 1003 C CA . LEU A 1 117 ? 10.296 10.591 -32.090 1.00 90.50 117 LEU A CA 1
ATOM 1004 C C . LEU A 1 117 ? 11.403 11.642 -32.034 1.00 90.50 117 LEU A C 1
ATOM 1006 O O . LEU A 1 117 ? 11.724 12.232 -33.057 1.00 90.50 117 LEU A O 1
ATOM 1010 N N . LEU A 1 118 ? 12.047 11.830 -30.882 1.00 90.94 118 LEU A N 1
ATOM 1011 C CA . LEU A 1 118 ? 13.152 12.782 -30.743 1.00 90.94 118 LEU A CA 1
ATOM 1012 C C . LEU A 1 118 ? 14.362 12.407 -31.606 1.00 90.94 118 LEU A C 1
ATOM 1014 O O . LEU A 1 118 ? 15.070 13.285 -32.092 1.00 90.94 118 LEU A O 1
ATOM 1018 N N . ARG A 1 119 ? 14.620 11.108 -31.804 1.00 90.81 119 ARG A N 1
ATOM 1019 C CA . ARG A 1 119 ? 15.748 10.655 -32.625 1.00 90.81 119 ARG A CA 1
ATOM 1020 C C . ARG A 1 119 ? 15.511 10.840 -34.116 1.00 90.81 119 ARG A C 1
ATOM 1022 O O . ARG A 1 119 ? 16.448 11.206 -34.821 1.00 90.81 119 ARG A O 1
ATOM 1029 N N . PHE A 1 120 ? 14.331 10.461 -34.593 1.00 87.56 120 PHE A N 1
ATOM 1030 C CA . PHE A 1 120 ? 14.061 10.334 -36.025 1.00 87.56 120 PHE A CA 1
ATOM 1031 C C . PHE A 1 120 ? 13.204 11.474 -36.577 1.00 87.56 120 PHE A C 1
ATOM 1033 O O . PHE A 1 120 ? 13.169 11.651 -37.788 1.00 87.56 120 PHE A O 1
ATOM 1040 N N . ASN A 1 121 ? 12.557 12.255 -35.705 1.00 83.62 121 ASN A N 1
ATOM 1041 C CA . ASN A 1 121 ? 11.657 13.362 -36.037 1.00 83.62 121 ASN A CA 1
ATOM 1042 C C . ASN A 1 121 ? 10.597 12.996 -37.095 1.00 83.62 121 ASN A C 1
ATOM 1044 O O . ASN A 1 121 ? 10.184 13.834 -37.892 1.00 83.62 121 ASN A O 1
ATOM 1048 N N . ASP A 1 122 ? 10.188 11.725 -37.118 1.00 77.88 122 ASP A N 1
ATOM 1049 C CA . ASP A 1 122 ? 9.297 11.153 -38.122 1.00 77.88 122 ASP A CA 1
ATOM 1050 C C . ASP A 1 122 ? 8.337 10.141 -37.476 1.00 77.88 122 ASP A C 1
ATOM 1052 O O . ASP A 1 122 ? 8.746 9.203 -36.783 1.00 77.88 122 ASP A O 1
ATOM 1056 N N . ASN A 1 123 ? 7.041 10.333 -37.729 1.00 80.44 123 ASN A N 1
ATOM 1057 C CA . ASN A 1 123 ? 5.960 9.472 -37.249 1.00 80.44 123 ASN A CA 1
ATOM 1058 C C . ASN A 1 123 ? 5.756 8.221 -38.121 1.00 80.44 123 ASN A C 1
ATOM 1060 O O . ASN A 1 123 ? 5.043 7.304 -37.705 1.00 80.44 123 ASN A O 1
ATOM 1064 N N . SER A 1 124 ? 6.374 8.145 -39.307 1.00 79.31 124 SER A N 1
ATOM 1065 C CA . SER A 1 124 ? 6.237 7.015 -40.242 1.00 79.31 124 SER A CA 1
ATOM 1066 C C . SER A 1 124 ? 6.621 5.668 -39.612 1.00 79.31 124 SER A C 1
ATOM 1068 O O . SER A 1 124 ? 6.036 4.633 -39.936 1.00 79.31 124 SER A O 1
ATOM 1070 N N . LEU A 1 125 ? 7.517 5.692 -38.617 1.00 82.62 125 LEU A N 1
ATOM 1071 C CA . LEU A 1 125 ? 7.928 4.539 -37.812 1.00 82.62 125 LEU A CA 1
ATOM 1072 C C . LEU A 1 125 ? 6.764 3.831 -37.099 1.00 82.62 125 LEU A C 1
ATOM 1074 O O . LEU A 1 125 ? 6.866 2.640 -36.806 1.00 82.62 125 LEU A O 1
ATOM 1078 N N . TYR A 1 126 ? 5.676 4.554 -36.819 1.00 85.69 126 TYR A N 1
ATOM 1079 C CA . TYR A 1 126 ? 4.501 4.057 -36.096 1.00 85.69 126 TYR A CA 1
ATOM 1080 C C . TYR A 1 126 ? 3.261 3.868 -36.978 1.00 85.69 126 TYR A C 1
ATOM 1082 O O . TYR A 1 126 ? 2.300 3.250 -36.527 1.00 85.69 126 TYR A O 1
ATOM 1090 N N . LEU A 1 127 ? 3.274 4.375 -38.214 1.00 82.00 127 LEU A N 1
ATOM 1091 C CA . LEU A 1 127 ? 2.109 4.397 -39.109 1.00 82.00 127 LEU A CA 1
ATOM 1092 C C . LEU A 1 127 ? 2.345 3.684 -40.457 1.00 82.00 127 LEU A C 1
ATOM 1094 O O . LEU A 1 127 ? 1.385 3.457 -41.186 1.00 82.00 127 LEU A O 1
ATOM 1098 N N . GLY A 1 128 ? 3.589 3.319 -40.790 1.00 80.62 128 GLY A N 1
ATOM 1099 C CA . GLY A 1 128 ? 3.964 2.673 -42.056 1.00 80.62 128 GLY A CA 1
ATOM 1100 C C . GLY A 1 128 ? 4.442 1.221 -41.917 1.00 80.62 128 GLY A C 1
ATOM 1101 O O . GLY A 1 128 ? 4.123 0.523 -40.955 1.00 80.62 128 GLY A O 1
ATOM 1102 N N . GLU A 1 129 ? 5.273 0.763 -42.860 1.00 82.19 129 GLU A N 1
ATOM 1103 C CA . GLU A 1 129 ? 5.779 -0.625 -42.928 1.00 82.19 129 GLU A CA 1
ATOM 1104 C C . GLU A 1 129 ? 6.576 -1.072 -41.687 1.00 82.19 129 GLU A C 1
ATOM 1106 O O . GLU A 1 129 ? 6.726 -2.264 -41.411 1.00 82.19 129 GLU A O 1
ATOM 1111 N N . HIS A 1 130 ? 7.093 -0.119 -40.910 1.00 85.50 130 HIS A N 1
ATOM 1112 C CA . HIS A 1 130 ? 7.857 -0.379 -39.691 1.00 85.50 130 HIS A CA 1
ATOM 1113 C C . HIS A 1 130 ? 6.995 -0.498 -38.425 1.00 85.50 130 HIS A C 1
ATOM 1115 O O . HIS A 1 130 ? 7.523 -0.899 -37.385 1.00 85.50 130 HIS A O 1
ATOM 1121 N N . ALA A 1 131 ? 5.687 -0.222 -38.498 1.00 88.19 131 ALA A N 1
ATOM 1122 C CA . ALA A 1 131 ? 4.807 -0.167 -37.331 1.00 88.19 131 ALA A CA 1
ATOM 1123 C C . ALA A 1 131 ? 4.755 -1.494 -36.555 1.00 88.19 131 ALA A C 1
ATOM 1125 O O . ALA A 1 131 ? 4.889 -1.502 -35.332 1.00 88.19 131 ALA A O 1
ATOM 1126 N N . SER A 1 132 ? 4.641 -2.631 -37.248 1.00 88.25 132 SER A N 1
ATOM 1127 C CA . SER A 1 132 ? 4.605 -3.961 -36.616 1.00 88.25 132 SER A CA 1
ATOM 1128 C C . SER A 1 132 ? 5.920 -4.304 -35.907 1.00 88.25 132 SER A C 1
ATOM 1130 O O . SER A 1 132 ? 5.924 -4.816 -34.787 1.00 88.25 132 SER A O 1
ATOM 1132 N N . LYS A 1 133 ? 7.056 -3.955 -36.522 1.00 90.19 133 LYS A N 1
ATOM 1133 C CA . LYS A 1 133 ? 8.388 -4.112 -35.922 1.00 90.19 133 LYS A CA 1
ATOM 1134 C C . LYS A 1 133 ? 8.524 -3.251 -34.672 1.00 90.19 133 LYS A C 1
ATOM 1136 O O . LYS A 1 133 ? 9.014 -3.726 -33.652 1.00 90.19 133 LYS A O 1
ATOM 1141 N N . MET A 1 134 ? 8.056 -2.007 -34.736 1.00 90.62 134 MET A N 1
ATOM 1142 C CA . MET A 1 134 ? 8.079 -1.085 -33.608 1.00 90.62 134 MET A CA 1
ATOM 1143 C C . MET A 1 134 ? 7.195 -1.577 -32.452 1.00 90.62 134 MET A C 1
ATOM 1145 O O . MET A 1 134 ? 7.650 -1.603 -31.312 1.00 90.62 134 MET A O 1
ATOM 1149 N N . GLN A 1 135 ? 5.978 -2.054 -32.729 1.00 91.56 135 GLN A N 1
ATOM 1150 C CA . GLN A 1 135 ? 5.118 -2.699 -31.726 1.00 91.56 135 GLN A CA 1
ATOM 1151 C C . GLN A 1 135 ? 5.805 -3.909 -31.079 1.00 91.56 135 GLN A C 1
ATOM 1153 O O . GLN A 1 135 ? 5.718 -4.090 -29.865 1.00 91.56 135 GLN A O 1
ATOM 1158 N N . GLY A 1 136 ? 6.553 -4.690 -31.865 1.00 93.06 136 GLY A N 1
ATOM 1159 C CA . GLY A 1 136 ? 7.406 -5.762 -31.354 1.00 93.06 136 GLY A CA 1
ATOM 1160 C C . GLY A 1 136 ? 8.444 -5.260 -30.346 1.00 93.06 136 GLY A C 1
ATOM 1161 O O . GLY A 1 136 ? 8.572 -5.834 -29.269 1.00 93.06 136 GLY A O 1
ATOM 1162 N N . VAL A 1 137 ? 9.136 -4.154 -30.636 1.00 93.94 137 VAL A N 1
ATOM 1163 C CA . VAL A 1 137 ? 10.098 -3.538 -29.699 1.00 93.94 137 VAL A CA 1
ATOM 1164 C C . VAL A 1 137 ? 9.406 -3.082 -28.410 1.00 93.94 137 VAL A C 1
ATOM 1166 O O . VAL A 1 137 ? 9.897 -3.394 -27.326 1.00 93.94 137 VAL A O 1
ATOM 1169 N N . HIS A 1 138 ? 8.262 -2.395 -28.514 1.00 95.56 138 HIS A N 1
ATOM 1170 C CA . HIS A 1 138 ? 7.443 -1.967 -27.366 1.00 95.56 138 HIS A CA 1
ATOM 1171 C C . HIS A 1 138 ? 7.011 -3.150 -26.491 1.00 95.56 138 HIS A C 1
ATOM 1173 O O . HIS A 1 138 ? 7.119 -3.104 -25.264 1.00 95.56 138 HIS A O 1
ATOM 1179 N N . CYS A 1 139 ? 6.598 -4.253 -27.117 1.00 95.81 139 CYS A N 1
ATOM 1180 C CA . CYS A 1 139 ? 6.250 -5.487 -26.420 1.00 95.81 139 CYS A CA 1
ATOM 1181 C C . CYS A 1 139 ? 7.462 -6.098 -25.701 1.00 95.81 139 CYS A C 1
ATOM 1183 O O . CYS A 1 139 ? 7.363 -6.444 -24.524 1.00 95.81 139 CYS A O 1
ATOM 1185 N N . LEU A 1 140 ? 8.621 -6.174 -26.364 1.00 95.56 140 LEU A N 1
ATOM 1186 C CA . LEU A 1 140 ? 9.842 -6.747 -25.788 1.00 95.56 140 LEU A CA 1
ATOM 1187 C C . LEU A 1 140 ? 10.371 -5.935 -24.600 1.00 95.56 140 LEU A C 1
ATOM 1189 O O . LEU A 1 140 ? 10.729 -6.522 -23.575 1.00 95.56 140 LEU A O 1
ATOM 1193 N N . ILE A 1 141 ? 10.415 -4.601 -24.706 1.00 96.56 141 ILE A N 1
ATOM 1194 C CA . ILE A 1 141 ? 10.875 -3.751 -23.597 1.00 96.56 141 ILE A CA 1
ATOM 1195 C C . ILE A 1 141 ? 9.905 -3.837 -22.419 1.00 96.56 141 ILE A C 1
ATOM 1197 O O . ILE A 1 141 ? 10.329 -4.031 -21.282 1.00 96.56 141 ILE A O 1
ATOM 1201 N N . THR A 1 142 ? 8.602 -3.802 -22.699 1.00 97.88 142 THR A N 1
ATOM 1202 C CA . THR A 1 142 ? 7.555 -3.956 -21.690 1.00 97.88 142 THR A CA 1
ATOM 1203 C C . THR A 1 142 ? 7.692 -5.291 -20.966 1.00 97.88 142 THR A C 1
ATOM 1205 O O . THR A 1 142 ? 7.756 -5.319 -19.739 1.00 97.88 142 THR A O 1
ATOM 1208 N N . LEU A 1 143 ? 7.794 -6.398 -21.706 1.00 97.62 143 LEU A N 1
ATOM 1209 C CA . LEU A 1 143 ? 7.919 -7.732 -21.128 1.00 97.62 143 LEU A CA 1
ATOM 1210 C C . LEU A 1 143 ? 9.181 -7.853 -20.271 1.00 97.62 143 LEU A C 1
ATOM 1212 O O . LEU A 1 143 ? 9.120 -8.409 -19.178 1.00 97.62 143 LEU A O 1
ATOM 1216 N N . SER A 1 144 ? 10.301 -7.292 -20.732 1.00 97.75 144 SER A N 1
ATOM 1217 C CA . SER A 1 144 ? 11.570 -7.326 -20.001 1.00 97.75 144 SER A CA 1
ATOM 1218 C C . SER A 1 144 ? 11.481 -6.599 -18.657 1.00 97.75 144 SER A C 1
ATOM 1220 O O . SER A 1 144 ? 11.894 -7.147 -17.633 1.00 97.75 144 SER A O 1
ATOM 1222 N N . PHE A 1 145 ? 10.900 -5.394 -18.641 1.00 98.19 145 PHE A N 1
ATOM 1223 C CA . PHE A 1 145 ? 10.700 -4.615 -17.415 1.00 98.19 145 PHE A CA 1
ATOM 1224 C C . PHE A 1 145 ? 9.689 -5.267 -16.476 1.00 98.19 145 PHE A C 1
ATOM 1226 O O . PHE A 1 145 ? 10.007 -5.479 -15.306 1.00 98.19 145 PHE A O 1
ATOM 1233 N N . LEU A 1 146 ? 8.512 -5.652 -16.978 1.00 97.38 146 LEU A N 1
ATOM 1234 C CA . LEU A 1 146 ? 7.485 -6.287 -16.154 1.00 97.38 146 LEU A CA 1
ATOM 1235 C C . LEU A 1 146 ? 7.995 -7.593 -15.539 1.00 97.38 146 LEU A C 1
ATOM 1237 O O . LEU A 1 146 ? 7.828 -7.797 -14.340 1.00 97.38 146 LEU A O 1
ATOM 1241 N N . LEU A 1 147 ? 8.664 -8.454 -16.314 1.00 97.50 147 LEU A N 1
ATOM 1242 C CA . LEU A 1 147 ? 9.176 -9.735 -15.822 1.00 97.50 147 LEU A CA 1
ATOM 1243 C C . LEU A 1 147 ? 10.187 -9.535 -14.688 1.00 97.50 147 LEU A C 1
ATOM 1245 O O . LEU A 1 147 ? 10.059 -10.172 -13.642 1.00 97.50 147 LEU A O 1
ATOM 1249 N N . MET A 1 148 ? 11.141 -8.613 -14.846 1.00 97.62 148 MET A N 1
ATOM 1250 C CA . MET A 1 148 ? 12.118 -8.320 -13.791 1.00 97.62 148 MET A CA 1
ATOM 1251 C C . MET A 1 148 ? 11.486 -7.664 -12.566 1.00 97.62 148 MET A C 1
ATOM 1253 O O . MET A 1 148 ? 11.884 -7.964 -11.439 1.00 97.62 148 MET A O 1
ATOM 1257 N N . PHE A 1 149 ? 10.483 -6.809 -12.757 1.00 95.88 149 PHE A N 1
ATOM 1258 C CA . PHE A 1 149 ? 9.783 -6.145 -11.659 1.00 95.88 149 PHE A CA 1
ATOM 1259 C C . PHE A 1 149 ? 8.901 -7.126 -10.878 1.00 95.88 149 PHE A C 1
ATOM 1261 O O . PHE A 1 149 ? 8.856 -7.064 -9.648 1.00 95.88 149 PHE A O 1
ATOM 1268 N N . PHE A 1 150 ? 8.245 -8.071 -11.557 1.00 94.81 150 PHE A N 1
ATOM 1269 C CA . PHE A 1 150 ? 7.521 -9.166 -10.910 1.00 94.81 150 PHE A CA 1
ATOM 1270 C C . PHE A 1 150 ? 8.473 -10.102 -10.163 1.00 94.81 150 PHE A C 1
ATOM 1272 O O . PHE A 1 150 ? 8.229 -10.389 -8.990 1.00 94.81 150 PHE A O 1
ATOM 1279 N N . TYR A 1 151 ? 9.570 -10.524 -10.799 1.00 94.69 151 TYR A N 1
ATOM 1280 C CA . TYR A 1 151 ? 10.557 -11.431 -10.206 1.00 94.69 151 TYR A CA 1
ATOM 1281 C C . TYR A 1 151 ? 11.161 -10.867 -8.910 1.00 94.69 151 TYR A C 1
ATOM 1283 O O . TYR A 1 151 ? 11.203 -11.555 -7.891 1.00 94.69 151 TYR A O 1
ATOM 1291 N N . ASN A 1 152 ? 11.534 -9.584 -8.907 1.00 93.31 152 ASN A N 1
ATOM 1292 C CA . ASN A 1 152 ? 12.089 -8.907 -7.730 1.00 93.31 152 ASN A CA 1
ATOM 1293 C C . ASN A 1 152 ? 11.018 -8.358 -6.766 1.00 93.31 152 ASN A C 1
ATOM 1295 O O . ASN A 1 152 ? 11.343 -7.731 -5.760 1.00 93.31 152 ASN A O 1
ATOM 1299 N N . GLY A 1 153 ? 9.729 -8.585 -7.040 1.00 91.62 153 GLY A N 1
ATOM 1300 C CA . GLY A 1 153 ? 8.640 -8.197 -6.145 1.00 91.62 153 GLY A CA 1
ATOM 1301 C C . GLY A 1 153 ? 8.411 -6.687 -6.020 1.00 91.62 153 GLY A C 1
ATOM 1302 O O . GLY A 1 153 ? 7.885 -6.251 -4.997 1.00 91.62 153 GLY A O 1
ATOM 1303 N N . ILE A 1 154 ? 8.742 -5.898 -7.046 1.00 94.12 154 ILE A N 1
ATOM 1304 C CA . ILE A 1 154 ? 8.586 -4.430 -7.073 1.00 94.12 154 ILE A CA 1
ATOM 1305 C C . ILE A 1 154 ? 7.121 -3.997 -6.908 1.00 94.12 154 ILE A C 1
ATOM 1307 O O . ILE A 1 154 ? 6.843 -2.945 -6.337 1.00 94.12 154 ILE A O 1
ATOM 1311 N N . TYR A 1 155 ? 6.165 -4.824 -7.338 1.00 91.50 155 TYR A N 1
ATOM 1312 C CA . TYR A 1 155 ? 4.728 -4.574 -7.151 1.00 91.50 155 TYR A CA 1
ATOM 1313 C C . TYR A 1 155 ? 4.210 -4.906 -5.741 1.00 91.50 155 TYR A C 1
ATOM 1315 O O . TYR A 1 155 ? 3.049 -4.643 -5.425 1.00 91.50 155 TYR A O 1
ATOM 1323 N N . SER A 1 156 ? 5.047 -5.477 -4.871 1.00 83.38 156 SER A N 1
ATOM 1324 C CA . SER A 1 156 ? 4.692 -5.761 -3.482 1.00 83.38 156 SER A CA 1
ATOM 1325 C C . SER A 1 156 ? 5.177 -4.646 -2.563 1.00 83.38 156 SER A C 1
ATOM 1327 O O . SER A 1 156 ? 6.379 -4.429 -2.425 1.00 83.38 156 SER A O 1
ATOM 1329 N N . LYS A 1 157 ? 4.251 -4.014 -1.828 1.00 74.12 157 LYS A N 1
ATOM 1330 C CA . LYS A 1 157 ? 4.589 -2.980 -0.831 1.00 74.12 157 LYS A CA 1
ATOM 1331 C C . LYS A 1 157 ? 5.627 -3.437 0.201 1.00 74.12 157 LYS A C 1
ATOM 1333 O O . LYS A 1 157 ? 6.388 -2.615 0.679 1.00 74.12 157 LYS A O 1
ATOM 1338 N N . LYS A 1 158 ? 5.652 -4.729 0.550 1.00 72.75 158 LYS A N 1
ATOM 1339 C CA . LYS A 1 158 ? 6.572 -5.270 1.566 1.00 72.75 158 LYS A CA 1
ATOM 1340 C C . LYS A 1 158 ? 7.991 -5.520 1.048 1.00 72.75 158 LYS A C 1
ATOM 1342 O O . LYS A 1 158 ? 8.904 -5.622 1.852 1.00 72.75 158 LYS A O 1
ATOM 1347 N N . ARG A 1 159 ? 8.163 -5.717 -0.263 1.00 76.81 159 ARG A N 1
ATOM 1348 C CA . ARG A 1 159 ? 9.455 -6.093 -0.875 1.00 76.81 159 ARG A CA 1
ATOM 1349 C C . ARG A 1 159 ? 10.093 -4.963 -1.679 1.00 76.81 159 ARG A C 1
ATOM 1351 O O . ARG A 1 159 ? 11.248 -5.080 -2.083 1.00 76.81 159 ARG A O 1
ATOM 1358 N N . TYR A 1 160 ? 9.340 -3.898 -1.929 1.00 88.25 160 TYR A N 1
ATOM 1359 C CA . TYR A 1 160 ? 9.825 -2.740 -2.652 1.00 88.25 160 TYR A CA 1
ATOM 1360 C C . TYR A 1 160 ? 10.938 -2.027 -1.875 1.00 88.25 160 TYR A C 1
ATOM 1362 O O . TYR A 1 160 ? 10.760 -1.656 -0.718 1.00 88.25 160 TYR A O 1
ATOM 1370 N N . THR A 1 161 ? 12.063 -1.799 -2.548 1.00 89.12 161 THR A N 1
ATOM 1371 C CA . THR A 1 161 ? 13.125 -0.883 -2.124 1.00 89.12 161 THR A CA 1
ATOM 1372 C C . THR A 1 161 ? 13.666 -0.169 -3.362 1.00 89.12 161 THR A C 1
ATOM 1374 O O . THR A 1 161 ? 13.654 -0.737 -4.461 1.00 89.12 161 THR A O 1
ATOM 1377 N N . MET A 1 162 ? 14.174 1.057 -3.199 1.00 90.31 162 MET A N 1
ATOM 1378 C CA . MET A 1 162 ? 14.765 1.818 -4.309 1.00 90.31 162 MET A CA 1
ATOM 1379 C C . MET A 1 162 ? 15.928 1.052 -4.960 1.00 90.31 162 MET A C 1
ATOM 1381 O O . MET A 1 162 ? 16.015 0.972 -6.184 1.00 90.31 162 MET A O 1
ATOM 1385 N N . THR A 1 163 ? 16.778 0.409 -4.154 1.00 90.69 163 THR A N 1
ATOM 1386 C CA . THR A 1 163 ? 17.892 -0.418 -4.640 1.00 90.69 163 THR A CA 1
ATOM 1387 C C . THR A 1 163 ? 17.404 -1.605 -5.467 1.00 90.69 163 THR A C 1
ATOM 1389 O O . THR A 1 163 ? 17.933 -1.859 -6.548 1.00 90.69 163 THR A O 1
ATOM 1392 N N . ASN A 1 164 ? 16.357 -2.306 -5.019 1.00 92.06 164 ASN A N 1
ATOM 1393 C CA . ASN A 1 164 ? 15.783 -3.408 -5.790 1.00 92.06 164 ASN A CA 1
ATOM 1394 C C . ASN A 1 164 ? 15.165 -2.910 -7.098 1.00 92.06 164 ASN A C 1
ATOM 1396 O O . ASN A 1 164 ? 15.290 -3.591 -8.114 1.00 92.06 164 ASN A O 1
ATOM 1400 N N . ALA A 1 165 ? 14.536 -1.732 -7.109 1.00 94.69 165 ALA A N 1
ATOM 1401 C CA . ALA A 1 165 ? 13.988 -1.137 -8.326 1.00 94.69 165 ALA A CA 1
ATOM 1402 C C . ALA A 1 165 ? 15.091 -0.782 -9.338 1.00 94.69 165 ALA A C 1
ATOM 1404 O O . ALA A 1 165 ? 14.952 -1.091 -10.524 1.00 94.69 165 ALA A O 1
ATOM 1405 N N . LEU A 1 166 ? 16.212 -0.217 -8.876 1.00 95.19 166 LEU A N 1
ATOM 1406 C CA . LEU A 1 166 ? 17.392 0.047 -9.708 1.00 95.19 166 LEU A CA 1
ATOM 1407 C C . LEU A 1 166 ? 17.978 -1.249 -10.281 1.00 95.19 166 LEU A C 1
ATOM 1409 O O . LEU A 1 166 ? 18.139 -1.362 -11.496 1.00 95.19 166 LEU A O 1
ATOM 1413 N N . ASN A 1 167 ? 18.212 -2.255 -9.433 1.00 95.12 167 ASN A N 1
ATOM 1414 C CA . ASN A 1 167 ? 18.737 -3.558 -9.856 1.00 95.12 167 ASN A CA 1
ATOM 1415 C C . ASN A 1 167 ? 17.801 -4.252 -10.856 1.00 95.12 167 ASN A C 1
ATOM 1417 O O . ASN A 1 167 ? 18.251 -4.774 -11.874 1.00 95.12 167 ASN A O 1
ATOM 1421 N N . SER A 1 168 ? 16.490 -4.209 -10.608 1.00 96.69 168 SER A N 1
ATOM 1422 C CA . SER A 1 168 ? 15.479 -4.771 -11.512 1.00 96.69 168 SER A CA 1
ATOM 1423 C C . SER A 1 168 ? 15.478 -4.066 -12.862 1.00 96.69 168 SER A C 1
ATOM 1425 O O . SER A 1 168 ? 15.368 -4.723 -13.892 1.00 96.69 168 SER A O 1
ATOM 1427 N N . SER A 1 169 ? 15.628 -2.740 -12.870 1.00 97.06 169 SER A N 1
ATOM 1428 C CA . SER A 1 169 ? 15.659 -1.947 -14.101 1.00 97.06 169 SER A CA 1
ATOM 1429 C C . SER A 1 169 ? 16.934 -2.198 -14.911 1.00 97.06 169 SER A C 1
ATOM 1431 O O . SER A 1 169 ? 16.887 -2.299 -16.139 1.00 97.06 169 SER A O 1
ATOM 1433 N N . PHE A 1 170 ? 18.070 -2.380 -14.232 1.00 97.31 170 PHE A N 1
ATOM 1434 C CA . PHE A 1 170 ? 19.324 -2.781 -14.866 1.00 97.31 170 PHE A CA 1
ATOM 1435 C C . PHE A 1 170 ? 19.210 -4.169 -15.513 1.00 97.31 170 PHE A C 1
ATOM 1437 O O . PHE A 1 170 ? 19.510 -4.326 -16.698 1.00 97.31 170 PHE A O 1
ATOM 1444 N N . LEU A 1 171 ? 18.695 -5.160 -14.775 1.00 98.00 171 LEU A N 1
ATOM 1445 C CA . LEU A 1 171 ? 18.459 -6.510 -15.298 1.00 98.00 171 LEU A CA 1
ATOM 1446 C C . LEU A 1 171 ? 17.441 -6.514 -16.447 1.00 98.00 171 LEU A C 1
ATOM 1448 O O . LEU A 1 171 ? 17.634 -7.225 -17.431 1.00 98.00 171 LEU A O 1
ATOM 1452 N N . ALA A 1 172 ? 16.391 -5.692 -16.364 1.00 98.06 172 ALA A N 1
ATOM 1453 C CA . ALA A 1 172 ? 15.398 -5.542 -17.427 1.00 98.06 172 ALA A CA 1
ATOM 1454 C C . ALA A 1 172 ? 16.021 -4.973 -18.700 1.00 98.06 172 ALA A C 1
ATOM 1456 O O . ALA A 1 172 ? 15.739 -5.446 -19.798 1.00 98.06 172 ALA A O 1
ATOM 1457 N N . THR A 1 173 ? 16.903 -3.985 -18.547 1.00 97.00 173 THR A N 1
ATOM 1458 C CA . THR A 1 173 ? 17.639 -3.387 -19.660 1.00 97.00 173 THR A CA 1
ATOM 1459 C C . THR A 1 173 ? 18.547 -4.422 -20.320 1.00 97.00 173 THR A C 1
ATOM 1461 O O . THR A 1 173 ? 18.504 -4.572 -21.540 1.00 97.00 173 THR A O 1
ATOM 1464 N N . LEU A 1 174 ? 19.314 -5.185 -19.533 1.00 97.06 174 LEU A N 1
ATOM 1465 C CA . LEU A 1 174 ? 20.157 -6.273 -20.040 1.00 97.06 174 LEU A CA 1
ATOM 1466 C C . LEU A 1 174 ? 19.326 -7.311 -20.809 1.00 97.06 174 LEU A C 1
ATOM 1468 O O . LEU A 1 174 ? 19.673 -7.672 -21.933 1.00 97.06 174 LEU A O 1
ATOM 1472 N N . LEU A 1 175 ? 18.212 -7.752 -20.219 1.00 96.88 175 LEU A N 1
ATOM 1473 C CA . LEU A 1 175 ? 17.301 -8.717 -20.823 1.00 96.88 175 LEU A CA 1
ATOM 1474 C C . LEU A 1 175 ? 16.728 -8.195 -22.146 1.00 96.88 175 LEU A C 1
ATOM 1476 O O . LEU A 1 175 ? 16.747 -8.911 -23.145 1.00 96.88 175 LEU A O 1
ATOM 1480 N N . PHE A 1 176 ? 16.285 -6.939 -22.182 1.00 96.44 176 PHE A N 1
ATOM 1481 C CA . PHE A 1 176 ? 15.772 -6.309 -23.394 1.00 96.44 176 PHE A CA 1
ATOM 1482 C C . PHE A 1 176 ? 16.829 -6.260 -24.504 1.00 96.44 176 PHE A C 1
ATOM 1484 O O . PHE A 1 176 ? 16.555 -6.667 -25.633 1.00 96.44 176 PHE A O 1
ATOM 1491 N N . PHE A 1 177 ? 18.054 -5.826 -24.192 1.00 94.56 177 PHE A N 1
ATOM 1492 C CA . PHE A 1 177 ? 19.149 -5.806 -25.165 1.00 94.56 177 PHE A CA 1
ATOM 1493 C C . PHE A 1 177 ? 19.515 -7.206 -25.662 1.00 94.56 177 PHE A C 1
ATOM 1495 O O . PHE A 1 177 ? 19.774 -7.372 -26.856 1.00 94.56 177 PHE A O 1
ATOM 1502 N N . ALA A 1 178 ? 19.491 -8.210 -24.782 1.00 93.88 178 ALA A N 1
ATOM 1503 C CA . ALA A 1 178 ? 19.684 -9.601 -25.169 1.00 93.88 178 ALA A CA 1
ATOM 1504 C C . ALA A 1 178 ? 18.587 -10.058 -26.145 1.00 93.88 178 ALA A C 1
ATOM 1506 O O . ALA A 1 178 ? 18.907 -10.566 -27.217 1.00 93.88 178 ALA A O 1
ATOM 1507 N N . MET A 1 179 ? 17.308 -9.809 -25.838 1.00 91.19 179 MET A N 1
ATOM 1508 C CA . MET A 1 179 ? 16.191 -10.161 -26.724 1.00 91.19 179 MET A CA 1
ATOM 1509 C C . MET A 1 179 ? 16.304 -9.473 -28.092 1.00 91.19 179 MET A C 1
ATOM 1511 O O . MET A 1 179 ? 16.223 -10.136 -29.124 1.00 91.19 179 MET A O 1
ATOM 1515 N N . VAL A 1 180 ? 16.553 -8.160 -28.122 1.00 90.25 180 VAL A N 1
ATOM 1516 C CA . VAL A 1 180 ? 16.682 -7.393 -29.373 1.00 90.25 180 VAL A CA 1
ATOM 1517 C C . VAL A 1 180 ? 17.875 -7.862 -30.211 1.00 90.25 180 VAL A C 1
ATOM 1519 O O . VAL A 1 180 ? 17.787 -7.873 -31.437 1.00 90.25 180 VAL A O 1
ATOM 1522 N N . TYR A 1 181 ? 18.977 -8.290 -29.588 1.00 87.31 181 TYR A N 1
ATOM 1523 C CA . TYR A 1 181 ? 20.142 -8.807 -30.311 1.00 87.31 181 TYR A CA 1
ATOM 1524 C C . TYR A 1 181 ? 19.819 -10.062 -31.139 1.00 87.31 181 TYR A C 1
ATOM 1526 O O . TYR A 1 181 ? 20.270 -10.177 -32.282 1.00 87.31 181 TYR A O 1
ATOM 1534 N N . PHE A 1 182 ? 19.017 -10.983 -30.595 1.00 86.12 182 PHE A N 1
ATOM 1535 C CA . PHE A 1 182 ? 18.618 -12.202 -31.308 1.00 86.12 182 PHE A CA 1
ATOM 1536 C C . PHE A 1 182 ? 17.571 -11.939 -32.399 1.00 86.12 182 PHE A C 1
ATOM 1538 O O . PHE A 1 182 ? 17.534 -12.655 -33.402 1.00 86.12 182 PHE A O 1
ATOM 1545 N N . VAL A 1 183 ? 16.768 -10.880 -32.269 1.00 83.00 183 VAL A N 1
ATOM 1546 C CA . VAL A 1 183 ? 15.766 -10.494 -33.271 1.00 83.00 183 VAL A CA 1
ATOM 1547 C C . VAL A 1 183 ? 16.382 -9.536 -34.300 1.00 83.00 183 VAL A C 1
ATOM 1549 O O . VAL A 1 183 ? 16.106 -8.337 -34.331 1.00 83.00 183 VAL A O 1
ATOM 1552 N N . LYS A 1 184 ? 17.216 -10.082 -35.196 1.00 70.62 184 LYS A N 1
ATOM 1553 C CA . LYS A 1 184 ? 17.956 -9.316 -36.226 1.00 70.62 184 LYS A CA 1
ATOM 1554 C C . LYS A 1 184 ? 17.079 -8.455 -37.149 1.00 70.62 184 LYS A C 1
ATOM 1556 O O . LYS A 1 184 ? 17.584 -7.513 -37.753 1.00 70.62 184 LYS A O 1
ATOM 1561 N N . SER A 1 185 ? 15.782 -8.748 -37.265 1.00 71.50 185 SER A N 1
ATOM 1562 C CA . SER A 1 185 ? 14.831 -7.963 -38.066 1.00 71.50 185 SER A CA 1
ATOM 1563 C C . SER A 1 185 ? 14.507 -6.581 -37.470 1.00 71.50 185 SER A C 1
ATOM 1565 O O . SER A 1 185 ? 13.935 -5.743 -38.174 1.00 71.50 185 SER A O 1
ATOM 1567 N N . LEU A 1 186 ? 14.890 -6.329 -36.209 1.00 71.06 186 LEU A N 1
ATOM 1568 C CA . LEU A 1 186 ? 14.687 -5.081 -35.464 1.00 71.06 186 LEU A CA 1
ATOM 1569 C C . LEU A 1 186 ? 15.962 -4.216 -35.461 1.00 71.06 186 LEU A C 1
ATOM 1571 O O . LEU A 1 186 ? 16.552 -3.934 -34.418 1.00 71.06 186 LEU A O 1
ATOM 1575 N N . ALA A 1 187 ? 16.409 -3.786 -36.642 1.00 67.56 187 ALA A N 1
ATOM 1576 C CA . ALA A 1 187 ? 17.606 -2.956 -36.813 1.00 67.56 187 ALA A CA 1
ATOM 1577 C C . ALA A 1 187 ? 17.342 -1.459 -36.526 1.00 67.56 187 ALA A C 1
ATOM 1579 O O . ALA A 1 187 ? 17.506 -0.606 -37.393 1.00 67.56 187 ALA A O 1
ATOM 1580 N N . PHE A 1 188 ? 16.913 -1.134 -35.305 1.00 82.19 188 PHE A N 1
ATOM 1581 C CA . PHE A 1 188 ? 16.717 0.249 -34.850 1.00 82.19 188 PHE A CA 1
ATOM 1582 C C . PHE A 1 188 ? 17.918 0.776 -34.045 1.00 82.19 188 PHE A C 1
ATOM 1584 O O . PHE A 1 188 ? 18.846 0.041 -33.695 1.00 82.19 188 PHE A O 1
ATOM 1591 N N . SER A 1 189 ? 17.906 2.079 -33.738 1.00 85.81 189 SER A N 1
ATOM 1592 C CA . SER A 1 189 ? 18.985 2.739 -32.994 1.00 85.81 189 SER A CA 1
ATOM 1593 C C . SER A 1 189 ? 19.107 2.214 -31.558 1.00 85.81 189 SER A C 1
ATOM 1595 O O . SER A 1 189 ? 18.335 2.578 -30.670 1.00 85.81 189 SER A O 1
ATOM 1597 N N . ARG A 1 190 ? 20.157 1.425 -31.308 1.00 89.19 190 ARG A N 1
ATOM 1598 C CA . ARG A 1 190 ? 20.509 0.904 -29.974 1.00 89.19 190 ARG A CA 1
ATOM 1599 C C . ARG A 1 190 ? 20.796 2.007 -28.954 1.00 89.19 190 ARG A C 1
ATOM 1601 O O . ARG A 1 190 ? 20.568 1.814 -27.766 1.00 89.19 190 ARG A O 1
ATOM 1608 N N . VAL A 1 191 ? 21.270 3.166 -29.415 1.00 91.25 191 VAL A N 1
ATOM 1609 C CA . VAL A 1 191 ? 21.531 4.324 -28.547 1.00 91.25 191 VAL A CA 1
ATOM 1610 C C . VAL A 1 191 ? 20.222 4.871 -27.979 1.00 91.25 191 VAL A C 1
ATOM 1612 O O . VAL A 1 191 ? 20.146 5.140 -26.785 1.00 91.25 191 VAL A O 1
ATOM 1615 N N . VAL A 1 192 ? 19.167 4.967 -28.798 1.00 92.81 192 VAL A N 1
ATOM 1616 C CA . VAL A 1 192 ? 17.846 5.417 -28.322 1.00 92.81 192 VAL A CA 1
ATOM 1617 C C . VAL A 1 192 ? 17.273 4.436 -27.318 1.00 92.81 192 VAL A C 1
ATOM 1619 O O . VAL A 1 192 ? 16.723 4.854 -26.306 1.00 92.81 192 VAL A O 1
ATOM 1622 N N . PHE A 1 193 ? 17.443 3.139 -27.562 1.00 93.88 193 PHE A N 1
ATOM 1623 C CA . PHE A 1 193 ? 17.041 2.095 -26.627 1.00 93.88 193 PHE A CA 1
ATOM 1624 C C . PHE A 1 193 ? 17.755 2.221 -25.282 1.00 93.88 193 PHE A C 1
ATOM 1626 O O . PHE A 1 193 ? 17.094 2.194 -24.251 1.00 93.88 193 PHE A O 1
ATOM 1633 N N . ALA A 1 194 ? 19.072 2.447 -25.275 1.00 94.38 194 ALA A N 1
ATOM 1634 C CA . ALA A 1 194 ? 19.831 2.620 -24.037 1.00 94.38 194 ALA A CA 1
ATOM 1635 C C . ALA A 1 194 ? 19.368 3.856 -23.253 1.00 94.38 194 ALA A C 1
ATOM 1637 O O . ALA A 1 194 ? 19.075 3.761 -22.062 1.00 94.38 194 ALA A O 1
ATOM 1638 N N . LEU A 1 195 ? 19.246 5.001 -23.932 1.00 95.81 195 LEU A N 1
ATOM 1639 C CA . LEU A 1 195 ? 18.786 6.248 -23.316 1.00 95.81 195 LEU A CA 1
ATOM 1640 C C . LEU A 1 195 ? 17.345 6.134 -22.804 1.00 95.81 195 LEU A C 1
ATOM 1642 O O . LEU A 1 195 ? 17.049 6.583 -21.697 1.00 95.81 195 LEU A O 1
ATOM 1646 N N . SER A 1 196 ? 16.464 5.488 -23.573 1.00 96.25 196 SER A N 1
ATOM 1647 C CA . SER A 1 196 ? 15.074 5.254 -23.173 1.00 96.25 196 SER A CA 1
ATOM 1648 C C . SER A 1 196 ? 15.008 4.344 -21.953 1.00 96.25 196 SER A C 1
ATOM 1650 O O . SER A 1 196 ? 14.300 4.675 -21.015 1.00 96.25 196 SER A O 1
ATOM 1652 N N . SER A 1 197 ? 15.781 3.256 -21.897 1.00 96.25 197 SER A N 1
ATOM 1653 C CA . SER A 1 197 ? 15.819 2.367 -20.727 1.00 96.25 197 SER A CA 1
ATOM 1654 C C . SER A 1 197 ? 16.293 3.079 -19.455 1.00 96.25 197 SER A C 1
ATOM 1656 O O . SER A 1 197 ? 15.719 2.866 -18.385 1.00 96.25 197 SER A O 1
ATOM 1658 N N . ILE A 1 198 ? 17.288 3.969 -19.557 1.00 96.81 198 ILE A N 1
ATOM 1659 C CA . ILE A 1 198 ? 17.725 4.809 -18.428 1.00 96.81 198 ILE A CA 1
ATOM 1660 C C . ILE A 1 198 ? 16.585 5.734 -17.991 1.00 96.81 198 ILE A C 1
ATOM 1662 O O . ILE A 1 198 ? 16.245 5.777 -16.810 1.00 96.81 198 ILE A O 1
ATOM 1666 N N . MET A 1 199 ? 15.955 6.435 -18.938 1.00 97.94 199 MET A N 1
ATOM 1667 C CA . MET A 1 199 ? 14.855 7.353 -18.641 1.00 97.94 199 MET A CA 1
ATOM 1668 C C . MET A 1 199 ? 13.645 6.629 -18.034 1.00 97.94 199 MET A C 1
ATOM 1670 O O . MET A 1 199 ? 13.084 7.097 -17.048 1.00 97.94 199 MET A O 1
ATOM 1674 N N . ILE A 1 200 ? 13.286 5.456 -18.561 1.00 98.25 200 ILE A N 1
ATOM 1675 C CA . ILE A 1 200 ? 12.247 4.578 -18.013 1.00 98.25 200 ILE A CA 1
ATOM 1676 C C . ILE A 1 200 ? 12.581 4.245 -16.559 1.00 98.25 200 ILE A C 1
ATOM 1678 O O . ILE A 1 200 ? 11.748 4.453 -15.685 1.00 98.25 200 ILE A O 1
ATOM 1682 N N . SER A 1 201 ? 13.808 3.800 -16.276 1.00 96.62 201 SER A N 1
ATOM 1683 C CA . SER A 1 201 ? 14.244 3.465 -14.913 1.00 96.62 201 SER A CA 1
ATOM 1684 C C . SER A 1 201 ? 14.046 4.642 -13.951 1.00 96.62 201 SER A C 1
ATOM 1686 O O . SER A 1 201 ? 13.471 4.479 -12.875 1.00 96.62 201 SER A O 1
ATOM 1688 N N . LEU A 1 202 ? 14.464 5.844 -14.364 1.00 97.12 202 LEU A N 1
ATOM 1689 C CA . LEU A 1 202 ? 14.315 7.064 -13.571 1.00 97.12 202 LEU A CA 1
ATOM 1690 C C . LEU A 1 202 ? 12.845 7.421 -13.338 1.00 97.12 202 LEU A C 1
ATOM 1692 O O . LEU A 1 202 ? 12.466 7.682 -12.201 1.00 97.12 202 LEU A O 1
ATOM 1696 N N . LEU A 1 203 ? 12.006 7.401 -14.377 1.00 97.81 203 LEU A N 1
ATOM 1697 C CA . LEU A 1 203 ? 10.585 7.748 -14.273 1.00 97.81 203 LEU A CA 1
ATOM 1698 C C . LEU A 1 203 ? 9.800 6.736 -13.431 1.00 97.81 203 LEU A C 1
ATOM 1700 O O . LEU A 1 203 ? 8.967 7.135 -12.616 1.00 97.81 203 LEU A O 1
ATOM 1704 N N . LEU A 1 204 ? 10.086 5.439 -13.589 1.00 96.81 204 LEU A N 1
ATOM 1705 C CA . LEU A 1 204 ? 9.448 4.364 -12.828 1.00 96.81 204 LEU A CA 1
ATOM 1706 C C . LEU A 1 204 ? 9.757 4.456 -11.328 1.00 96.81 204 LEU A C 1
ATOM 1708 O O . LEU A 1 204 ? 8.871 4.198 -10.512 1.00 96.81 204 LEU A O 1
ATOM 1712 N N . ILE A 1 205 ? 10.984 4.834 -10.961 1.00 95.62 205 ILE A N 1
ATOM 1713 C CA . ILE A 1 205 ? 11.364 5.085 -9.564 1.00 95.62 205 ILE A CA 1
ATOM 1714 C C . ILE A 1 205 ? 10.758 6.407 -9.090 1.00 95.62 205 ILE A C 1
ATOM 1716 O O . ILE A 1 205 ? 10.116 6.453 -8.043 1.00 95.62 205 ILE A O 1
ATOM 1720 N N . ALA A 1 206 ? 10.894 7.473 -9.882 1.00 95.38 206 ALA A N 1
ATOM 1721 C CA . ALA A 1 206 ? 10.431 8.803 -9.517 1.00 95.38 206 ALA A CA 1
ATOM 1722 C C . ALA A 1 206 ? 8.941 8.814 -9.177 1.00 95.38 206 ALA A C 1
ATOM 1724 O O . ALA A 1 206 ? 8.573 9.333 -8.129 1.00 95.38 206 ALA A O 1
ATOM 1725 N N . TYR A 1 207 ? 8.069 8.210 -9.992 1.00 94.19 207 TYR A N 1
ATOM 1726 C CA . TYR A 1 207 ? 6.641 8.225 -9.665 1.00 94.19 207 TYR A CA 1
ATOM 1727 C C . TYR A 1 207 ? 6.330 7.432 -8.385 1.00 94.19 207 TYR A C 1
ATOM 1729 O O . TYR A 1 207 ? 5.434 7.820 -7.635 1.00 94.19 207 TYR A O 1
ATOM 1737 N N . ARG A 1 208 ? 7.057 6.341 -8.111 1.00 92.19 208 ARG A N 1
ATOM 1738 C CA . ARG A 1 208 ? 6.845 5.514 -6.913 1.00 92.19 208 ARG A CA 1
ATOM 1739 C C . ARG A 1 208 ? 7.215 6.247 -5.634 1.00 92.19 208 ARG A C 1
ATOM 1741 O O . ARG A 1 208 ? 6.504 6.093 -4.648 1.00 92.19 208 ARG A O 1
ATOM 1748 N N . GLU A 1 209 ? 8.257 7.071 -5.675 1.00 90.62 209 GLU A N 1
ATOM 1749 C CA . GLU A 1 209 ? 8.674 7.896 -4.537 1.00 90.62 209 GLU A CA 1
ATOM 1750 C C . GLU A 1 209 ? 7.856 9.197 -4.430 1.00 90.62 209 GLU A C 1
ATOM 1752 O O . GLU A 1 209 ? 7.483 9.633 -3.339 1.00 90.62 209 GLU A O 1
ATOM 1757 N N . LEU A 1 210 ? 7.512 9.818 -5.563 1.00 90.56 210 LEU A N 1
ATOM 1758 C CA . LEU A 1 210 ? 6.832 11.114 -5.590 1.00 90.56 210 LEU A CA 1
ATOM 1759 C C . LEU A 1 210 ? 5.327 11.014 -5.339 1.00 90.56 210 LEU A C 1
ATOM 1761 O O . LEU A 1 210 ? 4.782 11.890 -4.671 1.00 90.56 210 LEU A O 1
ATOM 1765 N N . ILE A 1 211 ? 4.628 9.986 -5.839 1.00 87.94 211 ILE A N 1
ATOM 1766 C CA . ILE A 1 211 ? 3.171 9.876 -5.644 1.00 87.94 211 ILE A CA 1
ATOM 1767 C C . ILE A 1 211 ? 2.802 9.835 -4.153 1.00 87.94 211 ILE A C 1
ATOM 1769 O O . ILE A 1 211 ? 1.945 10.627 -3.758 1.00 87.94 211 ILE A O 1
ATOM 1773 N N . PRO A 1 212 ? 3.416 8.993 -3.296 1.00 84.06 212 PRO A N 1
ATOM 1774 C CA . PRO A 1 212 ? 3.120 8.995 -1.864 1.00 84.06 212 PRO A CA 1
ATOM 1775 C C . PRO A 1 212 ? 3.354 10.364 -1.217 1.00 84.06 212 PRO A C 1
ATOM 1777 O O . PRO A 1 212 ? 2.514 10.821 -0.442 1.00 84.06 212 PRO A O 1
ATOM 1780 N N . LEU A 1 213 ? 4.440 11.049 -1.591 1.00 83.25 213 LEU A N 1
ATOM 1781 C CA . LEU A 1 213 ? 4.767 12.389 -1.103 1.00 83.25 213 LEU A CA 1
ATOM 1782 C C . LEU A 1 213 ? 3.706 13.424 -1.513 1.00 83.25 213 LEU A C 1
ATOM 1784 O O . LEU A 1 213 ? 3.257 14.218 -0.684 1.00 83.25 213 LEU A O 1
ATOM 1788 N N . ILE A 1 214 ? 3.292 13.414 -2.782 1.00 84.38 214 ILE A N 1
ATOM 1789 C CA . ILE A 1 214 ? 2.270 14.319 -3.324 1.00 84.38 214 ILE A CA 1
ATOM 1790 C C . ILE A 1 214 ? 0.924 14.045 -2.659 1.00 84.38 214 ILE A C 1
ATOM 1792 O O . ILE A 1 214 ? 0.274 14.979 -2.200 1.00 84.38 214 ILE A O 1
ATOM 1796 N N . VAL A 1 215 ? 0.521 12.776 -2.552 1.00 81.50 215 VAL A N 1
ATOM 1797 C CA . VAL A 1 215 ? -0.730 12.375 -1.893 1.00 81.50 215 VAL A CA 1
ATOM 1798 C C . VAL A 1 215 ? -0.728 12.813 -0.430 1.00 81.50 215 VAL A C 1
ATOM 1800 O O . VAL A 1 215 ? -1.733 13.336 0.047 1.00 81.50 215 VAL A O 1
ATOM 1803 N N . HIS A 1 216 ? 0.389 12.644 0.278 1.00 73.81 216 HIS A N 1
ATOM 1804 C CA . HIS A 1 216 ? 0.524 13.096 1.659 1.00 73.81 216 HIS A CA 1
ATOM 1805 C C . HIS A 1 216 ? 0.415 14.627 1.773 1.00 73.81 216 HIS A C 1
ATOM 1807 O O . HIS A 1 216 ? -0.381 15.128 2.566 1.00 73.81 216 HIS A O 1
ATOM 1813 N N . ARG A 1 217 ? 1.136 15.388 0.936 1.00 79.06 217 ARG A N 1
ATOM 1814 C CA . ARG A 1 217 ? 1.042 16.861 0.911 1.00 79.06 217 ARG A CA 1
ATOM 1815 C C . ARG A 1 217 ? -0.361 17.354 0.567 1.00 79.06 217 ARG A C 1
ATOM 1817 O O . ARG A 1 217 ? -0.863 18.256 1.227 1.00 79.06 217 ARG A O 1
ATOM 1824 N N . PHE A 1 218 ? -1.000 16.755 -0.433 1.00 76.12 218 PHE A N 1
ATOM 1825 C CA . PHE A 1 218 ? -2.350 17.119 -0.850 1.00 76.12 218 PHE A CA 1
ATOM 1826 C C . PHE A 1 218 ? -3.372 16.837 0.251 1.00 76.12 218 PHE A C 1
ATOM 1828 O O . PHE A 1 218 ? -4.223 17.678 0.524 1.00 76.12 218 PHE A O 1
ATOM 1835 N N . LYS A 1 219 ? -3.246 15.699 0.950 1.00 69.81 219 LYS A N 1
ATOM 1836 C CA . LYS A 1 219 ? -4.083 15.411 2.118 1.00 69.81 219 LYS A CA 1
ATOM 1837 C C . LYS A 1 219 ? -3.964 16.492 3.188 1.00 69.81 219 LYS A C 1
ATOM 1839 O O . LYS A 1 219 ? -4.995 16.889 3.705 1.00 69.81 219 LYS A O 1
ATOM 1844 N N . ARG A 1 220 ? -2.764 17.013 3.465 1.00 68.31 220 ARG A N 1
ATOM 1845 C CA . ARG A 1 220 ? -2.584 18.118 4.429 1.00 68.31 220 ARG A CA 1
ATOM 1846 C C . ARG A 1 220 ? -3.162 19.457 3.964 1.00 68.31 220 ARG A C 1
ATOM 1848 O O . ARG A 1 220 ? -3.478 20.291 4.800 1.00 68.31 220 ARG A O 1
ATOM 1855 N N . LEU A 1 221 ? -3.254 19.692 2.653 1.00 72.00 221 LEU A N 1
ATOM 1856 C CA . LEU A 1 221 ? -3.847 20.920 2.107 1.00 72.00 221 LEU A CA 1
ATOM 1857 C C . LEU A 1 221 ? -5.378 20.883 2.130 1.00 72.00 221 LEU A C 1
ATOM 1859 O O . LEU A 1 221 ? -6.011 21.909 2.347 1.00 72.00 221 LEU A O 1
ATOM 1863 N N . VAL A 1 222 ? -5.965 19.712 1.874 1.00 70.00 222 VAL A N 1
ATOM 1864 C CA . VAL A 1 222 ? -7.423 19.543 1.762 1.00 70.00 222 VAL A CA 1
ATOM 1865 C C . VAL A 1 222 ? -8.070 19.172 3.095 1.00 70.00 222 VAL A C 1
ATOM 1867 O O . VAL A 1 222 ? -9.203 19.569 3.354 1.00 70.00 222 VAL A O 1
ATOM 1870 N N . PHE A 1 223 ? -7.368 18.422 3.943 1.00 64.38 223 PHE A N 1
ATOM 1871 C CA . PHE A 1 223 ? -7.851 17.990 5.250 1.00 64.38 223 PHE A CA 1
ATOM 1872 C C . PHE A 1 223 ? -7.009 18.629 6.352 1.00 64.38 223 PHE A C 1
ATOM 1874 O O . PHE A 1 223 ? -5.778 18.604 6.296 1.00 64.38 223 PHE A O 1
ATOM 1881 N N . SER A 1 224 ? -7.677 19.172 7.373 1.00 66.44 224 SER A N 1
ATOM 1882 C CA . SER A 1 224 ? -7.009 19.616 8.596 1.00 66.44 224 SER A CA 1
ATOM 1883 C C . SER A 1 224 ? -6.234 18.447 9.219 1.00 66.44 224 SER A C 1
ATOM 1885 O O . SER A 1 224 ? -6.749 17.324 9.210 1.00 66.44 224 SER A O 1
ATOM 1887 N N . PRO A 1 225 ? -5.013 18.675 9.741 1.00 71.19 225 PRO A N 1
ATOM 1888 C CA . PRO A 1 225 ? -4.257 17.631 10.424 1.00 71.19 225 PRO A CA 1
ATOM 1889 C C . PRO A 1 225 ? -5.078 17.062 11.586 1.00 71.19 225 PRO A C 1
ATOM 1891 O O . PRO A 1 225 ? -5.746 17.809 12.303 1.00 71.19 225 PRO A O 1
ATOM 1894 N N . GLU A 1 226 ? -5.047 15.737 11.751 1.00 81.31 226 GLU A N 1
ATOM 1895 C CA . GLU A 1 226 ? -5.704 15.079 12.882 1.00 81.31 226 GLU A CA 1
ATOM 1896 C C . GLU A 1 226 ? -5.087 15.606 14.179 1.00 81.31 226 GLU A C 1
ATOM 1898 O O . GLU A 1 226 ? -3.863 15.638 14.319 1.00 81.31 226 GLU A O 1
ATOM 1903 N N . ARG A 1 227 ? -5.930 16.032 15.121 1.00 89.31 227 ARG A N 1
ATOM 1904 C CA . ARG A 1 227 ? -5.500 16.479 16.448 1.00 89.31 227 ARG A CA 1
ATOM 1905 C C . ARG A 1 227 ? -5.370 15.268 17.354 1.00 89.31 227 ARG A C 1
ATOM 1907 O O . ARG A 1 227 ? -6.376 14.653 17.727 1.00 89.31 227 ARG A O 1
ATOM 1914 N N . ILE A 1 228 ? -4.125 14.915 17.652 1.00 93.31 228 ILE A N 1
ATOM 1915 C CA . ILE A 1 228 ? -3.737 13.663 18.296 1.00 93.31 228 ILE A CA 1
ATOM 1916 C C . ILE A 1 228 ? -3.471 13.908 19.779 1.00 93.31 228 ILE A C 1
ATOM 1918 O O . ILE A 1 228 ? -2.641 14.739 20.142 1.00 93.31 228 ILE A O 1
ATOM 1922 N N . VAL A 1 229 ? -4.129 13.134 20.636 1.00 95.00 229 VAL A N 1
ATOM 1923 C CA . VAL A 1 229 ? -3.766 12.996 22.052 1.00 95.00 229 VAL A CA 1
ATOM 1924 C C . VAL A 1 229 ? -3.037 11.676 22.234 1.00 95.00 229 VAL A C 1
ATOM 1926 O O . VAL A 1 229 ? -3.533 10.642 21.789 1.00 95.00 229 VAL A O 1
ATOM 1929 N N . VAL A 1 230 ? -1.881 11.691 22.896 1.00 95.38 230 VAL A N 1
ATOM 1930 C CA . VAL A 1 230 ? -1.111 10.471 23.185 1.00 95.38 230 VAL A CA 1
ATOM 1931 C C . VAL A 1 230 ? -1.278 10.099 24.655 1.00 95.38 230 VAL A C 1
ATOM 1933 O O . VAL A 1 230 ? -0.909 10.869 25.532 1.00 95.38 230 VAL A O 1
ATOM 1936 N N . LEU A 1 231 ? -1.815 8.914 24.928 1.00 94.56 231 LEU A N 1
ATOM 1937 C CA . LEU A 1 231 ? -1.900 8.308 26.254 1.00 94.56 231 LEU A CA 1
ATOM 1938 C C . LEU A 1 231 ? -0.694 7.388 26.465 1.00 94.56 231 LEU A C 1
ATOM 1940 O O . LEU A 1 231 ? -0.647 6.302 25.885 1.00 94.56 231 LEU A O 1
ATOM 1944 N N . GLY A 1 232 ? 0.271 7.812 27.282 1.00 92.81 232 GLY A N 1
ATOM 1945 C CA . GLY A 1 232 ? 1.456 7.010 27.598 1.00 92.81 232 GLY A CA 1
ATOM 1946 C C . GLY A 1 232 ? 2.721 7.827 27.867 1.00 92.81 232 GLY A C 1
ATOM 1947 O O . GLY A 1 232 ? 3.020 8.784 27.155 1.00 92.81 232 GLY A O 1
ATOM 1948 N N . SER A 1 233 ? 3.511 7.398 28.850 1.00 90.25 233 SER A N 1
ATOM 1949 C CA . SER A 1 233 ? 4.742 8.070 29.309 1.00 90.25 233 SER A CA 1
ATOM 1950 C C . SER A 1 233 ? 6.045 7.287 29.050 1.00 90.25 233 SER A C 1
ATOM 1952 O O . SER A 1 233 ? 7.137 7.776 29.345 1.00 90.25 233 SER A O 1
ATOM 1954 N N . GLY A 1 234 ? 5.960 6.075 28.491 1.00 89.56 234 GLY A N 1
ATOM 1955 C CA . GLY A 1 234 ? 7.105 5.171 28.308 1.00 89.56 234 GLY A CA 1
ATOM 1956 C C . GLY A 1 234 ? 7.921 5.368 27.020 1.00 89.56 234 GLY A C 1
ATOM 1957 O O . GLY A 1 234 ? 7.596 6.165 26.149 1.00 89.56 234 GLY A O 1
ATOM 1958 N N . ALA A 1 235 ? 8.973 4.561 26.840 1.00 88.94 235 ALA A N 1
ATOM 1959 C CA . ALA A 1 235 ? 9.840 4.613 25.651 1.00 88.94 235 ALA A CA 1
ATOM 1960 C C . ALA A 1 235 ? 9.079 4.435 24.318 1.00 88.94 235 ALA A C 1
ATOM 1962 O O . ALA A 1 235 ? 9.429 5.037 23.302 1.00 88.94 235 ALA A O 1
ATOM 1963 N N . ILE A 1 236 ? 8.003 3.643 24.332 1.00 91.12 236 ILE A N 1
ATOM 1964 C CA . ILE A 1 236 ? 7.119 3.437 23.179 1.00 91.12 236 ILE A CA 1
ATOM 1965 C C . ILE A 1 236 ? 6.399 4.734 22.797 1.00 91.12 236 ILE A C 1
ATOM 1967 O O . ILE A 1 236 ? 6.350 5.057 21.611 1.00 91.12 236 ILE A O 1
ATOM 1971 N N . SER A 1 237 ? 5.878 5.501 23.764 1.00 92.12 237 SER A N 1
ATOM 1972 C CA . SER A 1 237 ? 5.208 6.768 23.453 1.00 92.12 237 SER A CA 1
ATOM 1973 C C . SER A 1 237 ? 6.204 7.791 22.912 1.00 92.12 237 SER A C 1
ATOM 1975 O O . SER A 1 237 ? 5.913 8.412 21.894 1.00 92.12 237 SER A O 1
ATOM 1977 N N . ALA A 1 238 ? 7.417 7.876 23.471 1.00 91.62 238 ALA A N 1
ATOM 1978 C CA . ALA A 1 238 ? 8.487 8.709 22.914 1.00 91.62 238 ALA A CA 1
ATOM 1979 C C . ALA A 1 238 ? 8.819 8.356 21.452 1.00 91.62 238 ALA A C 1
ATOM 1981 O O . ALA A 1 238 ? 8.925 9.245 20.604 1.00 91.62 238 ALA A O 1
ATOM 1982 N N . LYS A 1 239 ? 8.936 7.062 21.123 1.00 91.25 239 LYS A N 1
ATOM 1983 C CA . LYS A 1 239 ? 9.230 6.627 19.748 1.00 91.25 239 LYS A CA 1
ATOM 1984 C C . LYS A 1 239 ? 8.073 6.926 18.790 1.00 91.25 239 LYS A C 1
ATOM 1986 O O . LYS A 1 239 ? 8.304 7.340 17.658 1.00 91.25 239 LYS A O 1
ATOM 1991 N N . ILE A 1 240 ? 6.831 6.799 19.250 1.00 90.94 240 ILE A N 1
ATOM 1992 C CA . ILE A 1 240 ? 5.643 7.143 18.458 1.00 90.94 240 ILE A CA 1
ATOM 1993 C C . ILE A 1 240 ? 5.539 8.646 18.211 1.00 90.94 240 ILE A C 1
ATOM 1995 O O . ILE A 1 240 ? 5.279 9.041 17.077 1.00 90.94 240 ILE A O 1
ATOM 1999 N N . ILE A 1 241 ? 5.776 9.472 19.232 1.00 92.38 241 ILE A N 1
ATOM 2000 C CA . ILE A 1 241 ? 5.808 10.935 19.101 1.00 92.38 241 ILE A CA 1
ATOM 2001 C C . ILE A 1 241 ? 6.829 11.324 18.028 1.00 92.38 241 ILE A C 1
ATOM 2003 O O . ILE A 1 241 ? 6.478 11.991 17.057 1.00 92.38 241 ILE A O 1
ATOM 2007 N N . LYS A 1 242 ? 8.050 10.784 18.114 1.00 90.75 242 LYS A N 1
ATOM 2008 C CA . LYS A 1 242 ? 9.099 11.010 17.112 1.00 90.75 242 LYS A CA 1
ATOM 2009 C C . LYS A 1 242 ? 8.689 10.560 15.702 1.00 90.75 242 LYS A C 1
ATOM 2011 O O . LYS A 1 242 ? 8.990 11.249 14.724 1.00 90.75 242 LYS A O 1
ATOM 2016 N N . ASN A 1 243 ? 8.000 9.425 15.571 1.00 87.62 243 ASN A N 1
ATOM 2017 C CA . ASN A 1 243 ? 7.507 8.939 14.278 1.00 87.62 243 ASN A CA 1
ATOM 2018 C C . ASN A 1 243 ? 6.447 9.877 13.687 1.00 87.62 243 ASN A C 1
ATOM 2020 O O . ASN A 1 243 ? 6.519 10.199 12.501 1.00 87.62 243 ASN A O 1
ATOM 2024 N N . ILE A 1 244 ? 5.517 10.371 14.509 1.00 87.06 244 ILE A N 1
ATOM 2025 C CA . ILE A 1 244 ? 4.486 11.333 14.096 1.00 87.06 244 ILE A CA 1
ATOM 2026 C C . ILE A 1 244 ? 5.119 12.648 13.636 1.00 87.06 244 ILE A C 1
ATOM 2028 O O . ILE A 1 244 ? 4.744 13.170 12.586 1.00 87.06 244 ILE A O 1
ATOM 2032 N N . GLU A 1 245 ? 6.113 13.154 14.367 1.00 86.81 245 GLU A N 1
ATOM 2033 C CA . GLU A 1 245 ? 6.850 14.369 14.006 1.00 86.81 245 GLU A CA 1
ATOM 2034 C C . GLU A 1 245 ? 7.609 14.214 12.687 1.00 86.81 245 GLU A C 1
ATOM 2036 O O . GLU A 1 245 ? 7.523 15.069 11.801 1.00 86.81 245 GLU A O 1
ATOM 2041 N N . THR A 1 246 ? 8.319 13.094 12.533 1.00 83.00 246 THR A N 1
ATOM 2042 C CA . THR A 1 246 ? 9.124 12.799 11.341 1.00 83.00 246 THR A CA 1
ATOM 2043 C C . THR A 1 246 ? 8.236 12.652 10.105 1.00 83.00 246 THR A C 1
ATOM 2045 O O . THR A 1 246 ? 8.547 13.190 9.041 1.00 83.00 246 THR A O 1
ATOM 2048 N N . GLN A 1 247 ? 7.102 11.959 10.244 1.00 76.94 247 GLN A N 1
ATOM 2049 C CA . GLN A 1 247 ? 6.143 11.731 9.161 1.00 76.94 247 GLN A CA 1
ATOM 2050 C C . GLN A 1 247 ? 5.175 12.903 8.948 1.00 76.94 247 GLN A C 1
ATOM 2052 O O . GLN A 1 247 ? 4.449 12.911 7.954 1.00 76.94 247 GLN A O 1
ATOM 2057 N N . LYS A 1 248 ? 5.141 13.878 9.867 1.00 74.81 248 LYS A N 1
ATOM 2058 C CA . LYS A 1 248 ? 4.159 14.976 9.914 1.00 74.81 248 LYS A CA 1
ATOM 2059 C C . LYS A 1 248 ? 2.720 14.469 9.756 1.00 74.81 248 LYS A C 1
ATOM 2061 O O . LYS A 1 248 ? 1.933 15.029 8.988 1.00 74.81 248 LYS A O 1
ATOM 2066 N N . SER A 1 249 ? 2.397 13.368 10.438 1.00 73.06 249 SER A N 1
ATOM 2067 C CA . SER A 1 249 ? 1.143 12.627 10.240 1.00 73.06 249 SER A CA 1
ATOM 2068 C C . SER A 1 249 ? -0.072 13.252 10.930 1.00 73.06 249 SER A C 1
ATOM 2070 O O . SER A 1 249 ? -1.196 12.920 10.570 1.00 73.06 249 SER A O 1
ATOM 2072 N N . GLY A 1 250 ? 0.138 14.157 11.883 1.00 83.31 250 GLY A N 1
ATOM 2073 C CA . GLY A 1 250 ? -0.905 14.899 12.585 1.00 83.31 250 GLY A CA 1
ATOM 2074 C C . GLY A 1 250 ? -0.295 15.855 13.605 1.00 83.31 250 GLY A C 1
ATOM 2075 O O . GLY A 1 250 ? 0.923 15.862 13.789 1.00 83.31 250 GLY A O 1
ATOM 2076 N N . ASP A 1 251 ? -1.145 16.644 14.252 1.00 88.62 251 ASP A N 1
ATOM 2077 C CA . ASP A 1 251 ? -0.725 17.622 15.252 1.00 88.62 251 ASP A CA 1
ATOM 2078 C C . ASP A 1 251 ? -0.985 17.044 16.644 1.00 88.62 251 ASP A C 1
ATOM 2080 O O . ASP A 1 251 ? -2.133 16.804 17.028 1.00 88.62 251 ASP A O 1
ATOM 2084 N N . ILE A 1 252 ? 0.082 16.799 17.404 1.00 93.00 252 ILE A N 1
ATOM 2085 C CA . ILE A 1 252 ? -0.036 16.324 18.783 1.00 93.00 252 ILE A CA 1
ATOM 2086 C C . ILE A 1 252 ? -0.441 17.513 19.656 1.00 93.00 252 ILE A C 1
ATOM 2088 O O . ILE A 1 252 ? 0.318 18.466 19.816 1.00 93.00 252 ILE A O 1
ATOM 2092 N N . ILE A 1 253 ? -1.650 17.460 20.213 1.00 92.44 253 ILE A N 1
ATOM 2093 C CA . ILE A 1 253 ? -2.195 18.543 21.045 1.00 92.44 253 ILE A CA 1
ATOM 2094 C C . ILE A 1 253 ? -1.765 18.434 22.509 1.00 92.44 253 ILE A C 1
ATOM 2096 O O . ILE A 1 253 ? -1.814 19.420 23.235 1.00 92.44 253 ILE A O 1
ATOM 2100 N N . GLY A 1 254 ? -1.355 17.242 22.945 1.00 93.06 254 GLY A N 1
ATOM 2101 C CA . GLY A 1 254 ? -0.828 17.023 24.283 1.00 93.06 254 GLY A CA 1
ATOM 2102 C C . GLY A 1 254 ? -0.790 15.556 24.689 1.00 93.06 254 GLY A C 1
ATOM 2103 O O . GLY A 1 254 ? -1.294 14.666 23.993 1.00 93.06 254 GLY A O 1
ATOM 2104 N N . ILE A 1 255 ? -0.161 15.325 25.836 1.00 94.88 255 ILE A N 1
ATOM 2105 C CA . ILE A 1 255 ? 0.092 14.001 26.398 1.00 94.88 255 ILE A CA 1
ATOM 2106 C C . ILE A 1 255 ? -0.825 13.773 27.596 1.00 94.88 255 ILE A C 1
ATOM 2108 O O . ILE A 1 255 ? -1.002 14.654 28.438 1.00 94.88 255 ILE A O 1
ATOM 2112 N N . VAL A 1 256 ? -1.393 12.575 27.678 1.00 94.25 256 VAL A N 1
ATOM 2113 C CA . VAL A 1 256 ? -2.103 12.083 28.853 1.00 94.25 256 VAL A CA 1
ATOM 2114 C C . VAL A 1 256 ? -1.182 11.126 29.592 1.00 94.25 256 VAL A C 1
ATOM 2116 O O . VAL A 1 256 ? -0.762 10.096 29.059 1.00 94.25 256 VAL A O 1
ATOM 2119 N N . TRP A 1 257 ? -0.839 11.506 30.817 1.00 93.06 257 TRP A N 1
ATOM 2120 C CA . TRP A 1 257 ? 0.132 10.809 31.645 1.00 93.06 257 TRP A CA 1
ATOM 2121 C C . TRP A 1 257 ? -0.485 9.578 32.308 1.00 93.06 257 TRP A C 1
ATOM 2123 O O . TRP A 1 257 ? -1.488 9.682 33.011 1.00 93.06 257 TRP A O 1
ATOM 2133 N N . ASP A 1 258 ? 0.114 8.412 32.090 1.00 88.88 258 ASP A N 1
ATOM 2134 C CA . ASP A 1 258 ? -0.373 7.121 32.587 1.00 88.88 258 ASP A CA 1
ATOM 2135 C C . ASP A 1 258 ? 0.427 6.572 33.778 1.00 88.88 258 ASP A C 1
ATOM 2137 O O . ASP A 1 258 ? 0.026 5.578 34.371 1.00 88.88 258 ASP A O 1
ATOM 2141 N N . SER A 1 259 ? 1.555 7.183 34.145 1.00 83.06 259 SER A N 1
ATOM 2142 C CA . SER A 1 259 ? 2.369 6.721 35.273 1.00 83.06 259 SER A CA 1
ATOM 2143 C C . SER A 1 259 ? 1.890 7.321 36.599 1.00 83.06 259 SER A C 1
ATOM 2145 O O . SER A 1 259 ? 1.544 8.498 36.670 1.00 83.06 259 SER A O 1
ATOM 2147 N N . ASN A 1 260 ? 1.964 6.530 37.675 1.00 73.56 260 ASN A N 1
ATOM 2148 C CA . ASN A 1 260 ? 1.686 6.966 39.054 1.00 73.56 260 ASN A CA 1
ATOM 2149 C C . ASN A 1 260 ? 2.796 7.865 39.642 1.00 73.56 260 ASN A C 1
ATOM 2151 O O . ASN A 1 260 ? 2.726 8.270 40.801 1.00 73.56 260 ASN A O 1
ATOM 2155 N N . SER A 1 261 ? 3.854 8.134 38.873 1.00 76.81 261 SER A N 1
ATOM 2156 C CA . SER A 1 261 ? 4.912 9.076 39.235 1.00 76.81 261 SER A CA 1
ATOM 2157 C C . SER A 1 261 ? 4.429 10.528 39.175 1.00 76.81 261 SER A C 1
ATOM 2159 O O . SER A 1 261 ? 3.382 10.827 38.605 1.00 76.81 261 SER A O 1
ATOM 2161 N N . SER A 1 262 ? 5.234 11.454 39.707 1.00 83.00 262 SER A N 1
ATOM 2162 C CA . SER A 1 262 ? 4.996 12.895 39.559 1.00 83.00 262 SER A CA 1
ATOM 2163 C C . SER A 1 262 ? 4.719 13.251 38.096 1.00 83.00 262 SER A C 1
ATOM 2165 O O . SER A 1 262 ? 5.527 12.921 37.224 1.00 83.00 262 SER A O 1
ATOM 2167 N N . VAL A 1 263 ? 3.587 13.909 37.849 1.00 86.62 263 VAL A N 1
ATOM 2168 C CA . VAL A 1 263 ? 3.150 14.333 36.515 1.00 86.62 263 VAL A CA 1
ATOM 2169 C C . VAL A 1 263 ? 4.028 15.509 36.073 1.00 86.62 263 VAL A C 1
ATOM 2171 O O . VAL A 1 263 ? 3.981 16.560 36.718 1.00 86.62 263 VAL A O 1
ATOM 2174 N N . PRO A 1 264 ? 4.863 15.361 35.029 1.00 90.69 264 PRO A N 1
ATOM 2175 C CA . PRO A 1 264 ? 5.659 16.472 34.528 1.00 90.69 264 PRO A CA 1
ATOM 2176 C C . PRO A 1 264 ? 4.763 17.472 33.787 1.00 90.69 264 PRO A C 1
ATOM 2178 O O . PRO A 1 264 ? 3.693 17.111 33.306 1.00 90.69 264 PRO A O 1
ATOM 2181 N N . SER A 1 265 ? 5.198 18.727 33.663 1.00 89.88 265 SER A N 1
ATOM 2182 C CA . SER A 1 265 ? 4.481 19.731 32.862 1.00 89.88 265 SER A CA 1
ATOM 2183 C C . SER A 1 265 ? 4.583 19.460 31.359 1.00 89.88 265 SER A C 1
ATOM 2185 O O . SER A 1 265 ? 3.659 19.761 30.605 1.00 89.88 265 SER A O 1
ATOM 2187 N N . GLU A 1 266 ? 5.700 18.877 30.922 1.00 91.69 266 GLU A N 1
ATOM 2188 C CA . GLU A 1 266 ? 5.991 18.576 29.522 1.00 91.69 266 GLU A CA 1
ATOM 2189 C C . GLU A 1 266 ? 6.633 17.194 29.364 1.00 91.69 266 GLU A C 1
ATOM 2191 O O . GLU A 1 266 ? 7.360 16.715 30.235 1.00 91.69 266 GLU A O 1
ATOM 2196 N N . TYR A 1 267 ? 6.384 16.566 28.217 1.00 92.38 267 TYR A N 1
ATOM 2197 C CA . TYR A 1 267 ? 6.972 15.297 27.811 1.00 92.38 267 TYR A CA 1
ATOM 2198 C C . TYR A 1 267 ? 7.265 15.313 26.310 1.00 92.38 267 TYR A C 1
ATOM 2200 O O . TYR A 1 267 ? 6.372 15.565 25.504 1.00 92.38 267 TYR A O 1
ATOM 2208 N N . GLN A 1 268 ? 8.523 15.052 25.931 1.00 91.62 268 GLN A N 1
ATOM 2209 C CA . GLN A 1 268 ? 8.986 15.075 24.531 1.00 91.62 268 GLN A CA 1
ATOM 2210 C C . GLN A 1 268 ? 8.635 16.383 23.790 1.00 91.62 268 GLN A C 1
ATOM 2212 O O . GLN A 1 268 ? 8.337 16.362 22.604 1.00 91.62 268 GLN A O 1
ATOM 2217 N N . GLY A 1 269 ? 8.640 17.521 24.496 1.00 88.94 269 GLY A N 1
ATOM 2218 C CA . GLY A 1 269 ? 8.304 18.832 23.925 1.00 88.94 269 GLY A CA 1
ATOM 2219 C C . GLY A 1 269 ? 6.804 19.140 23.819 1.00 88.94 269 GLY A C 1
ATOM 2220 O O . GLY A 1 269 ? 6.446 20.196 23.307 1.00 88.94 269 GLY A O 1
ATOM 2221 N N . TYR A 1 270 ? 5.929 18.260 24.317 1.00 93.12 270 TYR A N 1
ATOM 2222 C CA . TYR A 1 270 ? 4.479 18.470 24.356 1.00 93.12 270 TYR A CA 1
ATOM 2223 C C . TYR A 1 270 ? 3.982 18.646 25.785 1.00 93.12 270 TYR A C 1
ATOM 2225 O O . TYR A 1 270 ? 4.466 17.988 26.706 1.00 93.12 270 TYR A O 1
ATOM 2233 N N . GLN A 1 271 ? 2.969 19.493 25.969 1.00 94.56 271 GLN A N 1
ATOM 2234 C CA . GLN A 1 271 ? 2.344 19.680 27.276 1.00 94.56 271 GLN A CA 1
ATOM 2235 C C . GLN A 1 271 ? 1.624 18.414 27.734 1.00 94.56 271 GLN A C 1
ATOM 2237 O O . GLN A 1 271 ? 0.917 17.754 26.962 1.00 94.56 271 GLN A O 1
ATOM 2242 N N . VAL A 1 272 ? 1.769 18.103 29.018 1.00 94.25 272 VAL A N 1
ATOM 2243 C CA . VAL A 1 272 ? 0.956 17.084 29.674 1.00 94.25 272 VAL A CA 1
ATOM 2244 C C . VAL A 1 272 ? -0.376 17.725 30.052 1.00 94.25 272 VAL A C 1
ATOM 2246 O O . VAL A 1 272 ? -0.479 18.480 31.014 1.00 94.25 272 VAL A O 1
ATOM 2249 N N . ILE A 1 273 ? -1.400 17.451 29.247 1.00 93.12 273 ILE A N 1
ATOM 2250 C CA . ILE A 1 273 ? -2.724 18.089 29.337 1.00 93.12 273 ILE A CA 1
ATOM 2251 C C . ILE A 1 273 ? -3.673 17.366 30.298 1.00 93.12 273 ILE A C 1
ATOM 2253 O O . ILE A 1 273 ? -4.775 17.843 30.565 1.00 93.12 273 ILE A O 1
ATOM 2257 N N . GLY A 1 274 ? -3.258 16.206 30.804 1.00 91.25 274 GLY A N 1
ATOM 2258 C CA . GLY A 1 274 ? -4.015 15.429 31.769 1.00 91.25 274 GLY A CA 1
ATOM 2259 C C . GLY A 1 274 ? -3.292 14.160 32.199 1.00 91.25 274 GLY A C 1
ATOM 2260 O O . GLY A 1 274 ? -2.193 13.837 31.756 1.00 91.25 274 GLY A O 1
ATOM 2261 N N . THR A 1 275 ? -3.959 13.425 33.067 1.00 90.44 275 THR A N 1
ATOM 2262 C CA . THR A 1 275 ? -3.611 12.099 33.573 1.00 90.44 275 THR A CA 1
ATOM 2263 C C . THR A 1 275 ? -4.607 11.074 33.055 1.00 90.44 275 THR A C 1
ATOM 2265 O O . THR A 1 275 ? -5.675 11.443 32.558 1.00 90.44 275 THR A O 1
ATOM 2268 N N . TYR A 1 276 ? -4.288 9.790 33.218 1.00 84.44 276 TYR A N 1
ATOM 2269 C CA . TYR A 1 276 ? -5.199 8.691 32.920 1.00 84.44 276 TYR A CA 1
ATOM 2270 C C . TYR A 1 276 ? -6.603 8.992 33.477 1.00 84.44 276 TYR A C 1
ATOM 2272 O O . TYR A 1 276 ? -7.544 9.122 32.714 1.00 84.44 276 TYR A O 1
ATOM 2280 N N . GLU A 1 277 ? -6.752 9.311 34.762 1.00 85.75 277 GLU A N 1
ATOM 2281 C CA . GLU A 1 277 ? -8.061 9.606 35.375 1.00 85.75 277 GLU A CA 1
ATOM 2282 C C . GLU A 1 277 ? -8.799 10.827 34.792 1.00 85.75 277 GLU A C 1
ATOM 2284 O O . GLU A 1 277 ? -10.031 10.877 34.786 1.00 85.75 277 GLU A O 1
ATOM 2289 N N . THR A 1 278 ? -8.068 11.814 34.272 1.00 88.62 278 THR A N 1
ATOM 2290 C CA . THR A 1 278 ? -8.633 13.077 33.768 1.00 88.62 278 THR A CA 1
ATOM 2291 C C . THR A 1 278 ? -8.832 13.090 32.253 1.00 88.62 278 THR A C 1
ATOM 2293 O O . THR A 1 278 ? -9.241 14.103 31.695 1.00 88.62 278 THR A O 1
ATOM 2296 N N . LEU A 1 279 ? -8.666 11.962 31.557 1.00 88.44 279 LEU A N 1
ATOM 2297 C CA . LEU A 1 279 ? -8.914 11.886 30.109 1.00 88.44 279 LEU A CA 1
ATOM 2298 C C . LEU A 1 279 ? -10.307 12.402 29.711 1.00 88.44 279 LEU A C 1
ATOM 2300 O O . LEU A 1 279 ? -10.479 13.002 28.651 1.00 88.44 279 LEU A O 1
ATOM 2304 N N . ARG A 1 280 ? -11.306 12.239 30.586 1.00 86.62 280 ARG A N 1
ATOM 2305 C CA . ARG A 1 280 ? -12.646 12.798 30.377 1.00 86.62 280 ARG A CA 1
ATOM 2306 C C . ARG A 1 280 ? -12.631 14.321 30.210 1.00 86.62 280 ARG A C 1
ATOM 2308 O O . ARG A 1 280 ? -13.293 14.825 29.307 1.00 86.62 280 ARG A O 1
ATOM 2315 N N . THR A 1 281 ? -11.902 15.050 31.054 1.00 87.88 281 THR A N 1
ATOM 2316 C CA . THR A 1 281 ? -11.816 16.517 30.960 1.00 87.88 281 THR A CA 1
ATOM 2317 C C . THR A 1 281 ? -10.973 16.941 29.761 1.00 87.88 281 THR A C 1
ATOM 2319 O O . THR A 1 281 ? -11.276 17.949 29.124 1.00 87.88 281 THR A O 1
ATOM 2322 N N . VAL A 1 282 ? -9.981 16.131 29.376 1.00 90.44 282 VAL A N 1
ATOM 2323 C CA . VAL A 1 282 ? -9.182 16.354 28.163 1.00 90.44 282 VAL A CA 1
ATOM 2324 C C . VAL A 1 282 ? -10.071 16.397 26.920 1.00 90.44 282 VAL A C 1
ATOM 2326 O O . VAL A 1 282 ? -9.995 17.370 26.172 1.00 90.44 282 VAL A O 1
ATOM 2329 N N . PHE A 1 283 ? -10.963 15.417 26.738 1.00 88.00 283 PHE A N 1
ATOM 2330 C CA . PHE A 1 283 ? -11.903 15.389 25.608 1.00 88.00 283 PHE A CA 1
ATOM 2331 C C . PHE A 1 283 ? -12.955 16.510 25.627 1.00 88.00 283 PHE A C 1
ATOM 2333 O O . PHE A 1 283 ? -13.507 16.846 24.580 1.00 88.00 283 PHE A O 1
ATOM 2340 N N . GLN A 1 284 ? -13.267 17.073 26.798 1.00 85.62 284 GLN A N 1
ATOM 2341 C CA . GLN A 1 284 ? -14.200 18.200 26.920 1.00 85.62 284 GLN A CA 1
ATOM 2342 C C . GLN A 1 284 ? -13.542 19.526 26.532 1.00 85.62 284 GLN A C 1
ATOM 2344 O O . GLN A 1 284 ? -14.155 20.351 25.856 1.00 85.62 284 GLN A O 1
ATOM 2349 N N . ASN A 1 285 ? -12.294 19.722 26.955 1.00 88.19 285 ASN A N 1
ATOM 2350 C CA . ASN A 1 285 ? -11.583 20.990 26.798 1.00 88.19 285 ASN A CA 1
ATOM 2351 C C . ASN A 1 285 ? -10.855 21.092 25.457 1.00 88.19 285 ASN A C 1
ATOM 2353 O O . ASN A 1 285 ? -10.659 22.184 24.927 1.00 88.19 285 ASN A O 1
ATOM 2357 N N . HIS A 1 286 ? -10.485 19.950 24.887 1.00 87.50 286 HIS A N 1
ATOM 2358 C CA . HIS A 1 286 ? -9.799 19.866 23.613 1.00 87.50 286 HIS A CA 1
ATOM 2359 C C . HIS A 1 286 ? -10.658 19.043 22.681 1.00 87.50 286 HIS A C 1
ATOM 2361 O O . HIS A 1 286 ? -11.061 17.932 23.017 1.00 87.50 286 HIS A O 1
ATOM 2367 N N . LYS A 1 287 ? -10.913 19.541 21.469 1.00 87.06 287 LYS A N 1
ATOM 2368 C CA . LYS A 1 287 ? -11.461 18.637 20.461 1.00 87.06 287 LYS A CA 1
ATOM 2369 C C . LYS A 1 287 ? -10.332 17.696 20.005 1.00 87.06 287 LYS A C 1
ATOM 2371 O O . LYS A 1 287 ? -9.250 18.161 19.657 1.00 87.06 287 LYS A O 1
ATOM 2376 N N . VAL A 1 288 ? -10.584 16.399 20.039 1.00 89.12 288 VAL A N 1
ATOM 2377 C CA . VAL A 1 288 ? -9.610 15.346 19.736 1.00 89.12 288 VAL A CA 1
ATOM 2378 C C . VAL A 1 288 ? -10.131 14.594 18.524 1.00 89.12 288 VAL A C 1
ATOM 2380 O O . VAL A 1 288 ? -11.293 14.203 18.530 1.00 89.12 288 VAL A O 1
ATOM 2383 N N . ASP A 1 289 ? -9.306 14.414 17.495 1.00 88.50 289 ASP A N 1
ATOM 2384 C CA . ASP A 1 289 ? -9.680 13.612 16.318 1.00 88.50 289 ASP A CA 1
ATOM 2385 C C . ASP A 1 289 ? -9.148 12.178 16.449 1.00 88.50 289 ASP A C 1
ATOM 2387 O O . ASP A 1 289 ? -9.767 11.221 15.975 1.00 88.50 289 ASP A O 1
ATOM 2391 N N . MET A 1 290 ? -8.016 12.018 17.144 1.00 89.88 290 MET A N 1
ATOM 2392 C CA . MET A 1 290 ? -7.383 10.727 17.381 1.00 89.88 290 MET A CA 1
ATOM 2393 C C . MET A 1 290 ? -6.853 10.601 18.809 1.00 89.88 290 MET A C 1
ATOM 2395 O O . MET A 1 290 ? -6.113 11.461 19.283 1.00 89.88 290 MET A O 1
ATOM 2399 N N . LEU A 1 291 ? -7.182 9.489 19.467 1.00 93.06 291 LEU A N 1
ATOM 2400 C CA . LEU A 1 291 ? -6.545 9.066 20.713 1.00 93.06 291 LEU A CA 1
ATOM 2401 C C . LEU A 1 291 ? -5.562 7.939 20.400 1.00 93.06 291 LEU A C 1
ATOM 2403 O O . LEU A 1 291 ? -5.962 6.857 19.965 1.00 93.06 291 LEU A O 1
ATOM 2407 N N . LEU A 1 292 ? -4.278 8.196 20.626 1.00 93.50 292 LEU A N 1
ATOM 2408 C CA . LEU A 1 292 ? -3.216 7.217 20.474 1.00 93.50 292 LEU A CA 1
ATOM 2409 C C . LEU A 1 292 ? -2.861 6.620 21.831 1.00 93.50 292 LEU A C 1
ATOM 2411 O O . LEU A 1 292 ? -2.536 7.343 22.764 1.00 93.50 292 LEU A O 1
ATOM 2415 N N . ILE A 1 293 ? -2.878 5.298 21.929 1.00 93.31 293 ILE A N 1
ATOM 2416 C CA . ILE A 1 293 ? -2.712 4.575 23.185 1.00 93.31 293 ILE A CA 1
ATOM 2417 C C . ILE A 1 293 ? -1.398 3.796 23.171 1.00 93.31 293 ILE A C 1
ATOM 2419 O O . ILE A 1 293 ? -1.235 2.810 22.451 1.00 93.31 293 ILE A O 1
ATOM 2423 N N . ALA A 1 294 ? -0.469 4.256 23.999 1.00 92.81 294 ALA A N 1
ATOM 2424 C CA . ALA A 1 294 ? 0.885 3.750 24.167 1.00 92.81 294 ALA A CA 1
ATOM 2425 C C . ALA A 1 294 ? 1.174 3.456 25.654 1.00 92.81 294 ALA A C 1
ATOM 2427 O O . ALA A 1 294 ? 2.226 3.819 26.177 1.00 92.81 294 ALA A O 1
ATOM 2428 N N . THR A 1 295 ? 0.228 2.793 26.327 1.00 89.00 295 THR A N 1
ATOM 2429 C CA . THR A 1 295 ? 0.316 2.409 27.744 1.00 89.00 295 THR A CA 1
ATOM 2430 C C . THR A 1 295 ? 0.211 0.894 27.935 1.00 89.00 295 THR A C 1
ATOM 2432 O O . THR A 1 295 ? -0.491 0.219 27.179 1.00 89.00 295 THR A O 1
ATOM 2435 N N . GLN A 1 296 ? 0.884 0.373 28.968 1.00 86.25 296 GLN A N 1
ATOM 2436 C CA . GLN A 1 296 ? 0.696 -0.998 29.465 1.00 86.25 296 GLN A CA 1
ATOM 2437 C C . GLN A 1 296 ? -0.557 -1.132 30.340 1.00 86.25 296 GLN A C 1
ATOM 2439 O O . GLN A 1 296 ? -1.007 -2.246 30.607 1.00 86.25 296 GLN A O 1
ATOM 2444 N N . GLN A 1 297 ? -1.123 -0.016 30.815 1.00 85.00 297 GLN A N 1
ATOM 2445 C CA . GLN A 1 297 ? -2.295 -0.071 31.675 1.00 85.00 297 GLN A CA 1
ATOM 2446 C C . GLN A 1 297 ? -3.519 -0.587 30.906 1.00 85.00 297 GLN A C 1
ATOM 2448 O O . GLN A 1 297 ? -3.695 -0.260 29.727 1.00 85.00 297 GLN A O 1
ATOM 2453 N N . PRO A 1 298 ? -4.412 -1.357 31.554 1.00 84.00 298 PRO A N 1
ATOM 2454 C CA . PRO A 1 298 ? -5.671 -1.759 30.943 1.00 84.00 298 PRO A CA 1
ATOM 2455 C C . PRO A 1 298 ? -6.479 -0.514 30.572 1.00 84.00 298 PRO A C 1
ATOM 2457 O O . PRO A 1 298 ? -6.895 0.230 31.448 1.00 84.00 298 PRO A O 1
ATOM 2460 N N . TRP A 1 299 ? -6.693 -0.261 29.283 1.00 86.44 299 TRP A N 1
ATOM 2461 C CA . TRP A 1 299 ? -7.334 0.973 28.809 1.00 86.44 299 TRP A CA 1
ATOM 2462 C C . TRP A 1 299 ? -8.677 0.735 28.120 1.00 86.44 299 TRP A C 1
ATOM 2464 O O . TRP A 1 299 ? -9.510 1.632 28.097 1.00 86.44 299 TRP A O 1
ATOM 2474 N N . TYR A 1 300 ? -8.914 -0.455 27.559 1.00 84.12 300 TYR A N 1
ATOM 2475 C CA . TYR A 1 300 ? -10.020 -0.679 26.621 1.00 84.12 300 TYR A CA 1
ATOM 2476 C C . TYR A 1 300 ? -11.398 -0.383 27.221 1.00 84.12 300 TYR A C 1
ATOM 2478 O O . TYR A 1 300 ? -12.113 0.479 26.722 1.00 84.12 300 TYR A O 1
ATOM 2486 N N . SER A 1 301 ? -11.768 -1.065 28.307 1.00 81.88 301 SER A N 1
ATOM 2487 C CA . SER A 1 301 ? -13.073 -0.883 28.957 1.00 81.88 301 SER A CA 1
ATOM 2488 C C . SER A 1 301 ? -13.285 0.554 29.423 1.00 81.88 301 SER A C 1
ATOM 2490 O O . SER A 1 301 ? -14.357 1.120 29.228 1.00 81.88 301 SER A O 1
ATOM 2492 N N . TRP A 1 302 ? -12.245 1.149 29.998 1.00 82.00 302 TRP A N 1
ATOM 2493 C CA . TRP A 1 302 ? -12.301 2.483 30.567 1.00 82.00 302 TRP A CA 1
ATOM 2494 C C . TRP A 1 302 ? -12.387 3.583 29.497 1.00 82.00 302 TRP A C 1
ATOM 2496 O O . TRP A 1 302 ? -13.251 4.450 29.593 1.00 82.00 302 TRP A O 1
ATOM 2506 N N . VAL A 1 303 ? -11.586 3.522 28.427 1.00 86.62 303 VAL A N 1
ATOM 2507 C CA . VAL A 1 303 ? -11.683 4.475 27.306 1.00 86.62 303 VAL A CA 1
ATOM 2508 C C . VAL A 1 303 ? -13.068 4.400 26.661 1.00 86.62 303 VAL A C 1
ATOM 2510 O O . VAL A 1 303 ? -13.664 5.434 26.365 1.00 86.62 303 VAL A O 1
ATOM 2513 N N . ILE A 1 304 ? -13.609 3.193 26.470 1.00 83.44 304 ILE A N 1
ATOM 2514 C CA . ILE A 1 304 ? -14.952 3.013 25.907 1.00 83.44 304 ILE A CA 1
ATOM 2515 C C . ILE A 1 304 ? -16.026 3.617 26.820 1.00 83.44 304 ILE A C 1
ATOM 2517 O O . ILE A 1 304 ? -16.932 4.285 26.319 1.00 83.44 304 ILE A O 1
ATOM 2521 N N . ASP A 1 305 ? -15.914 3.444 28.137 1.00 83.31 305 ASP A N 1
ATOM 2522 C CA . ASP A 1 305 ? -16.822 4.072 29.100 1.00 83.31 305 ASP A CA 1
ATOM 2523 C C . ASP A 1 305 ? -16.754 5.609 29.033 1.00 83.31 305 ASP A C 1
ATOM 2525 O O . ASP A 1 305 ? -17.788 6.272 28.917 1.00 83.31 305 ASP A O 1
ATOM 2529 N N . VAL A 1 306 ? -15.544 6.182 28.989 1.00 84.75 306 VAL A N 1
ATOM 2530 C CA . VAL A 1 306 ? -15.333 7.633 28.840 1.00 84.75 306 VAL A CA 1
ATOM 2531 C C . VAL A 1 306 ? -15.988 8.162 27.561 1.00 84.75 306 VAL A C 1
ATOM 2533 O O . VAL A 1 306 ? -16.712 9.162 27.608 1.00 84.75 306 VAL A O 1
ATOM 2536 N N . LEU A 1 307 ? -15.779 7.487 26.427 1.00 82.94 307 LEU A N 1
ATOM 2537 C CA . LEU A 1 307 ? -16.341 7.894 25.137 1.00 82.94 307 LEU A CA 1
ATOM 2538 C C . LEU A 1 307 ? -17.871 7.782 25.108 1.00 82.94 307 LEU A C 1
ATOM 2540 O O . LEU A 1 307 ? -18.552 8.714 24.668 1.00 82.94 307 LEU A O 1
ATOM 2544 N N . SER A 1 308 ? -18.414 6.673 25.618 1.00 80.19 308 SER A N 1
ATOM 2545 C CA . SER A 1 308 ? -19.854 6.405 25.667 1.00 80.19 308 SER A CA 1
ATOM 2546 C C . SER A 1 308 ? -20.588 7.422 26.545 1.00 80.19 308 SER A C 1
ATOM 2548 O O . SER A 1 308 ? -21.538 8.073 26.098 1.00 80.19 308 SER A O 1
ATOM 2550 N N . ASN A 1 309 ? -20.093 7.648 27.766 1.00 79.12 309 ASN A N 1
ATOM 2551 C CA . ASN A 1 309 ? -20.710 8.556 28.736 1.00 79.12 309 ASN A CA 1
ATOM 2552 C C . ASN A 1 309 ? -20.679 10.022 28.292 1.00 79.12 309 ASN A C 1
ATOM 2554 O O . ASN A 1 309 ? -21.506 10.826 28.722 1.00 79.12 309 ASN A O 1
ATOM 2558 N N . GLN A 1 310 ? -19.724 10.399 27.442 1.00 74.62 310 GLN A N 1
ATOM 2559 C CA . GLN A 1 310 ? -19.629 11.748 26.884 1.00 74.62 310 GLN A CA 1
ATOM 2560 C C . GLN A 1 310 ? -20.295 11.892 25.513 1.00 74.62 310 GLN A C 1
ATOM 2562 O O . GLN A 1 310 ? -20.317 12.994 24.970 1.00 74.62 310 GLN A O 1
ATOM 2567 N N . LYS A 1 311 ? -20.866 10.812 24.956 1.00 77.44 311 LYS A N 1
ATOM 2568 C CA . LYS A 1 311 ? -21.419 10.779 23.591 1.00 77.44 311 LYS A CA 1
ATOM 2569 C C . LYS A 1 311 ? -20.427 11.326 22.556 1.00 77.44 311 LYS A C 1
ATOM 2571 O O . LYS A 1 311 ? -20.837 11.958 21.579 1.00 77.44 311 LYS A O 1
ATOM 2576 N N . ILE A 1 312 ? -19.133 11.106 22.787 1.00 76.00 312 ILE A N 1
ATOM 2577 C CA . ILE A 1 312 ? -18.078 11.518 21.866 1.00 76.00 312 ILE A CA 1
ATOM 2578 C C . ILE A 1 312 ? -18.195 10.630 20.630 1.00 76.00 312 ILE A C 1
ATOM 2580 O O . ILE A 1 312 ? -18.262 9.409 20.740 1.00 76.00 312 ILE A O 1
ATOM 2584 N N . LYS A 1 313 ? -18.263 11.254 19.455 1.00 71.19 313 LYS A N 1
ATOM 2585 C CA . LYS A 1 313 ? -18.374 10.575 18.160 1.00 71.19 313 LYS A CA 1
ATOM 2586 C C . LYS A 1 313 ? -17.201 10.974 17.283 1.00 71.19 313 LYS A C 1
ATOM 2588 O O . LYS A 1 313 ? -16.731 12.105 17.392 1.00 71.19 313 LYS A O 1
ATOM 2593 N N . ASN A 1 314 ? -16.815 10.091 16.364 1.00 75.50 314 ASN A N 1
ATOM 2594 C CA . ASN A 1 314 ? -15.806 10.356 15.336 1.00 75.50 314 ASN A CA 1
ATOM 2595 C C . ASN A 1 314 ? -14.381 10.527 15.886 1.00 75.50 314 ASN A C 1
ATOM 2597 O O . ASN A 1 314 ? -13.584 11.255 15.298 1.00 75.50 314 ASN A O 1
ATOM 2601 N N . VAL A 1 315 ? -14.053 9.855 16.991 1.00 84.06 315 VAL A N 1
ATOM 2602 C CA . VAL A 1 315 ? -12.668 9.764 17.469 1.00 84.06 315 VAL A CA 1
ATOM 2603 C C . VAL A 1 315 ? -12.076 8.457 16.971 1.00 84.06 315 VAL A C 1
ATOM 2605 O O . VAL A 1 315 ? -12.610 7.376 17.225 1.00 84.06 315 VAL A O 1
ATOM 2608 N N . THR A 1 316 ? -10.953 8.549 16.265 1.00 85.38 316 THR A N 1
ATOM 2609 C CA . THR A 1 316 ? -10.192 7.362 15.871 1.00 85.38 316 THR A CA 1
ATOM 2610 C C . THR A 1 316 ? -9.317 6.927 17.038 1.00 85.38 316 THR A C 1
ATOM 2612 O O . THR A 1 316 ? -8.512 7.714 17.533 1.00 85.38 316 THR A O 1
ATOM 2615 N N . ILE A 1 317 ? -9.434 5.675 17.475 1.00 87.94 317 ILE A N 1
ATOM 2616 C CA . ILE A 1 317 ? -8.524 5.118 18.475 1.00 87.94 317 ILE A CA 1
ATOM 2617 C C . ILE A 1 317 ? -7.469 4.293 17.757 1.00 87.94 317 ILE A C 1
ATOM 2619 O O . ILE A 1 317 ? -7.786 3.369 17.003 1.00 87.94 317 ILE A O 1
ATOM 2623 N N . ARG A 1 318 ? -6.203 4.617 18.020 1.00 89.38 318 ARG A N 1
ATOM 2624 C CA . ARG A 1 318 ? -5.061 3.808 17.598 1.00 89.38 318 ARG A CA 1
ATOM 2625 C C . ARG A 1 318 ? -4.284 3.336 18.810 1.00 89.38 318 ARG A C 1
ATOM 2627 O O . ARG A 1 318 ? -4.098 4.108 19.741 1.00 89.38 318 ARG A O 1
ATOM 2634 N N . TRP A 1 319 ? -3.813 2.097 18.817 1.00 89.94 319 TRP A N 1
ATOM 2635 C CA . TRP A 1 319 ? -3.045 1.569 19.945 1.00 89.94 319 TRP A CA 1
ATOM 2636 C C . TRP A 1 319 ? -1.890 0.683 19.505 1.00 89.94 319 TRP A C 1
ATOM 2638 O O . TRP A 1 319 ? -1.866 0.134 18.402 1.00 89.94 319 TRP A O 1
ATOM 2648 N N . VAL A 1 320 ? -0.934 0.542 20.412 1.00 88.62 320 VAL A N 1
ATOM 2649 C CA . VAL A 1 320 ? 0.239 -0.314 20.253 1.00 88.62 320 VAL A CA 1
ATOM 2650 C C . VAL A 1 320 ? -0.091 -1.733 20.711 1.00 88.62 320 VAL A C 1
ATOM 2652 O O . VAL A 1 320 ? -0.721 -1.928 21.751 1.00 88.62 320 VAL A O 1
ATOM 2655 N N . SER A 1 321 ? 0.340 -2.747 19.957 1.00 83.56 321 SER A N 1
ATOM 2656 C CA . SER A 1 321 ? 0.178 -4.147 20.365 1.00 83.56 321 SER A CA 1
ATOM 2657 C C . SER A 1 321 ? 0.910 -4.441 21.678 1.00 83.56 321 SER A C 1
ATOM 2659 O O . SER A 1 321 ? 2.067 -4.048 21.827 1.00 83.56 321 SER A O 1
ATOM 2661 N N . HIS A 1 322 ? 0.288 -5.219 22.569 1.00 79.56 322 HIS A N 1
ATOM 2662 C CA . HIS A 1 322 ? 0.866 -5.567 23.874 1.00 79.56 322 HIS A CA 1
ATOM 2663 C C . HIS A 1 322 ? 2.268 -6.203 23.771 1.00 79.56 322 HIS A C 1
ATOM 2665 O O . HIS A 1 322 ? 3.136 -5.920 24.585 1.00 79.56 32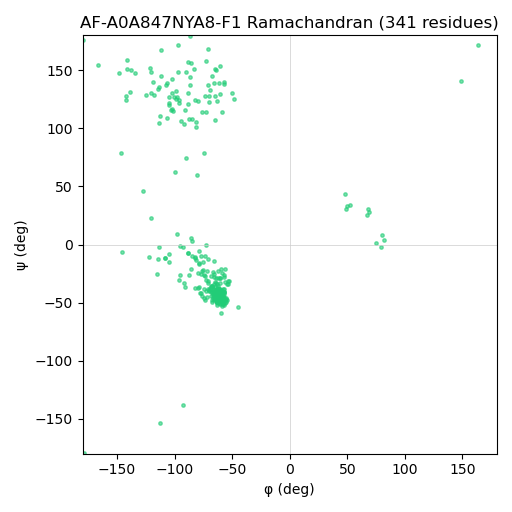2 HIS A O 1
ATOM 2671 N N . GLU A 1 323 ? 2.523 -6.984 22.716 1.00 79.38 323 GLU A N 1
ATOM 2672 C CA . GLU A 1 323 ? 3.808 -7.663 22.462 1.00 79.38 323 GLU A CA 1
ATOM 2673 C C . GLU A 1 323 ? 5.006 -6.697 22.361 1.00 79.38 323 GLU A C 1
ATOM 2675 O O . GLU A 1 323 ? 6.142 -7.089 22.605 1.00 79.38 323 GLU A O 1
ATOM 2680 N N . LEU A 1 324 ? 4.781 -5.426 22.005 1.00 83.19 324 LEU A N 1
ATOM 2681 C CA . LEU A 1 324 ? 5.858 -4.434 21.921 1.00 83.19 324 LEU A CA 1
ATOM 2682 C C . LEU A 1 324 ? 6.300 -3.931 23.294 1.00 83.19 324 LEU A C 1
ATOM 2684 O O . LEU A 1 324 ? 7.443 -3.515 23.439 1.00 83.19 324 LEU A O 1
ATOM 2688 N N . PHE A 1 325 ? 5.424 -3.994 24.296 1.00 84.25 325 PHE A N 1
ATOM 2689 C CA . PHE A 1 325 ? 5.742 -3.582 25.661 1.00 84.25 325 PHE A CA 1
ATOM 2690 C C . PHE A 1 325 ? 6.616 -4.595 26.409 1.00 84.25 325 PHE A C 1
ATOM 2692 O O . PHE A 1 325 ? 7.184 -4.245 27.438 1.00 84.25 325 PHE A O 1
ATOM 2699 N N . GLU A 1 326 ? 6.731 -5.821 25.893 1.00 83.50 326 GLU A N 1
ATOM 2700 C CA . GLU A 1 326 ? 7.600 -6.877 26.429 1.00 83.50 326 GLU A CA 1
ATOM 2701 C C . GLU A 1 326 ? 9.042 -6.780 25.904 1.00 83.50 326 GLU A C 1
ATOM 2703 O O . GLU A 1 326 ? 9.926 -7.477 26.399 1.00 83.50 326 GLU A O 1
ATOM 2708 N N . LYS A 1 327 ? 9.294 -5.922 24.908 1.00 83.81 327 LYS A N 1
ATOM 2709 C CA . LYS A 1 327 ? 10.616 -5.736 24.300 1.00 83.81 327 LYS A CA 1
ATOM 2710 C C . LYS A 1 327 ? 11.416 -4.650 25.006 1.00 83.81 327 LYS A C 1
ATOM 2712 O O . LYS A 1 327 ? 10.858 -3.649 25.460 1.00 83.81 327 LYS A O 1
ATOM 2717 N N . ALA A 1 328 ? 12.737 -4.814 25.025 1.00 81.75 328 ALA A N 1
ATOM 2718 C CA . ALA A 1 328 ? 13.636 -3.761 25.484 1.00 81.75 328 ALA A CA 1
ATOM 2719 C C . ALA A 1 328 ? 13.557 -2.530 24.550 1.00 81.75 328 ALA A C 1
ATOM 2721 O O . ALA A 1 328 ? 13.295 -2.690 23.352 1.00 81.75 328 ALA A O 1
ATOM 2722 N N . PRO A 1 329 ? 13.783 -1.297 25.049 1.00 81.94 329 PRO A N 1
ATOM 2723 C CA . PRO A 1 329 ? 13.729 -0.082 24.232 1.00 81.94 329 PRO A CA 1
ATOM 2724 C C . PRO A 1 329 ? 14.617 -0.128 22.979 1.00 81.94 329 PRO A C 1
ATOM 2726 O O . PRO A 1 329 ? 14.241 0.413 21.938 1.00 81.94 329 PRO A O 1
ATOM 2729 N N . GLU A 1 330 ? 15.768 -0.796 23.064 1.00 83.75 330 GLU A N 1
ATOM 2730 C CA . GLU A 1 330 ? 16.726 -0.968 21.968 1.00 83.75 330 GLU A CA 1
ATOM 2731 C C . GLU A 1 330 ? 16.222 -1.934 20.881 1.00 83.75 330 GLU A C 1
ATOM 2733 O O . GLU A 1 330 ? 16.648 -1.849 19.732 1.00 83.75 330 GLU A O 1
ATOM 2738 N N . GLU A 1 331 ? 15.290 -2.829 21.219 1.00 84.06 331 GLU A N 1
ATOM 2739 C CA . GLU A 1 331 ? 14.706 -3.833 20.318 1.00 84.06 331 GLU A CA 1
ATOM 2740 C C . GLU A 1 331 ? 13.417 -3.352 19.629 1.00 84.06 331 GLU A C 1
ATOM 2742 O O . GLU A 1 331 ? 12.812 -4.075 18.824 1.00 84.06 331 GLU A O 1
ATOM 2747 N N . LEU A 1 332 ? 12.958 -2.138 19.947 1.00 83.00 332 LEU A N 1
ATOM 2748 C CA . LEU A 1 332 ? 11.764 -1.566 19.338 1.00 83.00 332 LEU A CA 1
ATOM 2749 C C . LEU A 1 332 ? 12.022 -1.227 17.862 1.00 83.00 332 LEU A C 1
ATOM 2751 O O . LEU A 1 332 ? 13.000 -0.535 17.556 1.00 83.00 332 LEU A O 1
ATOM 2755 N N . PRO A 1 333 ? 11.116 -1.610 16.941 1.00 81.69 333 PRO A N 1
ATOM 2756 C CA . PRO A 1 333 ? 11.258 -1.280 15.526 1.00 81.69 333 PRO A CA 1
ATOM 2757 C C . PRO A 1 333 ? 11.286 0.238 15.321 1.00 81.69 333 PRO A C 1
ATOM 2759 O O . PRO A 1 333 ? 10.741 0.992 16.130 1.00 81.69 333 PRO A O 1
ATOM 2762 N N . ASP A 1 334 ? 11.929 0.696 14.246 1.00 76.50 334 ASP A N 1
ATOM 2763 C CA . ASP A 1 334 ? 11.980 2.125 13.909 1.00 76.50 334 ASP A CA 1
ATOM 2764 C C . ASP A 1 334 ? 10.584 2.691 13.665 1.00 76.50 334 ASP A C 1
ATOM 2766 O O . ASP A 1 334 ? 10.223 3.725 14.225 1.00 76.50 334 ASP A O 1
ATOM 2770 N N . GLU A 1 335 ? 9.760 1.953 12.926 1.00 77.81 335 GLU A N 1
ATOM 2771 C CA . GLU A 1 335 ? 8.355 2.273 12.721 1.00 77.81 335 GLU A CA 1
ATOM 2772 C C . GLU A 1 335 ? 7.472 1.331 13.550 1.00 77.81 335 GLU A C 1
ATOM 2774 O O . GLU A 1 335 ? 7.545 0.107 13.427 1.00 77.81 335 GLU A O 1
ATOM 2779 N N . ILE A 1 336 ? 6.646 1.911 14.423 1.00 81.62 336 ILE A N 1
ATOM 2780 C CA . ILE A 1 336 ? 5.704 1.166 15.264 1.00 81.62 336 ILE A CA 1
ATOM 2781 C C . ILE A 1 336 ? 4.378 1.052 14.516 1.00 81.62 336 ILE A C 1
ATOM 2783 O O . ILE A 1 336 ? 3.712 2.055 14.256 1.00 81.62 336 ILE A O 1
ATOM 2787 N N . GLU A 1 337 ? 3.987 -0.177 14.183 1.00 78.50 337 GLU A N 1
ATOM 2788 C CA . GLU A 1 337 ? 2.682 -0.457 13.587 1.00 78.50 337 GLU A CA 1
ATOM 2789 C C . GLU A 1 337 ? 1.576 -0.244 14.632 1.00 78.50 337 GLU A C 1
ATOM 2791 O O . GLU A 1 337 ? 1.586 -0.845 15.709 1.00 78.50 337 GLU A O 1
ATOM 2796 N N . LEU A 1 338 ? 0.624 0.633 14.310 1.00 82.19 338 LEU A N 1
ATOM 2797 C CA . LEU A 1 338 ? -0.526 0.939 15.156 1.00 82.19 338 LEU A CA 1
ATOM 2798 C C . LEU A 1 338 ? -1.749 0.160 14.676 1.00 82.19 338 LEU A C 1
ATOM 2800 O O . LEU A 1 338 ? -2.087 0.178 13.492 1.00 82.19 338 LEU A O 1
ATOM 2804 N N . LEU A 1 339 ? -2.441 -0.473 15.614 1.00 79.12 339 LEU A N 1
ATOM 2805 C CA . LEU A 1 339 ? -3.752 -1.072 15.390 1.00 79.12 339 LEU A CA 1
ATOM 2806 C C . LEU A 1 339 ? -4.833 0.006 15.518 1.00 79.12 339 LEU A C 1
ATOM 2808 O O . LEU A 1 339 ? -4.637 0.970 16.258 1.00 79.12 339 LEU A O 1
ATOM 2812 N N . ASP A 1 340 ? -5.961 -0.136 14.816 1.00 74.00 340 ASP A N 1
ATOM 2813 C CA . ASP A 1 340 ? -7.021 0.875 14.789 1.00 74.00 340 ASP A CA 1
ATOM 2814 C C . ASP A 1 340 ? -8.453 0.326 14.960 1.00 74.00 340 ASP A C 1
ATOM 2816 O O . ASP A 1 340 ? -8.805 -0.801 14.587 1.00 74.00 340 ASP A O 1
ATOM 2820 N N . PHE A 1 341 ? -9.302 1.147 15.584 1.00 68.69 341 PHE A N 1
ATOM 2821 C CA . PHE A 1 341 ? -10.757 1.066 15.493 1.00 68.69 341 PHE A CA 1
ATOM 2822 C C . PHE A 1 341 ? -11.355 2.470 15.625 1.00 68.69 341 PHE A C 1
ATOM 2824 O O . PHE A 1 341 ? -10.810 3.340 16.301 1.00 68.69 341 PHE A O 1
ATOM 2831 N N . ALA A 1 342 ? -12.479 2.693 14.950 1.00 51.88 342 ALA A N 1
ATOM 2832 C CA . ALA A 1 342 ? -13.233 3.938 15.032 1.00 51.88 342 ALA A CA 1
ATOM 2833 C C . ALA A 1 342 ? -14.504 3.705 15.856 1.00 51.88 342 ALA A C 1
ATOM 2835 O O . ALA A 1 342 ? -15.129 2.648 15.710 1.00 51.88 342 ALA A O 1
ATOM 2836 N N . VAL A 1 343 ? -14.848 4.675 16.711 1.00 52.50 343 VAL A N 1
ATOM 2837 C CA . VAL A 1 343 ? -16.072 4.692 17.532 1.00 52.50 343 VAL A CA 1
ATOM 2838 C C . VAL A 1 343 ? -17.046 5.746 17.025 1.00 52.50 343 VAL A C 1
ATOM 2840 O O . VAL A 1 343 ? -16.613 6.897 16.765 1.00 52.50 343 VAL A O 1
#

Solvent-accessible surface area (backbone atoms only — not comparable to full-atom values): 19669 Å² total; per-residue (Å²): 138,78,75,53,82,88,34,88,44,90,30,34,65,60,52,42,54,49,56,43,41,77,71,74,46,85,90,81,88,69,83,90,65,85,78,91,75,71,80,58,62,80,37,67,79,40,56,67,60,46,50,51,39,42,54,49,22,52,52,53,52,51,70,73,51,45,79,79,75,71,60,86,76,55,70,68,58,57,49,48,51,53,50,50,53,50,49,52,51,50,49,53,51,48,46,70,66,47,45,62,56,52,52,48,53,50,49,48,47,51,43,45,50,50,39,50,36,72,72,65,75,50,67,55,53,68,75,46,95,44,22,66,59,44,51,50,49,50,50,46,47,47,50,24,40,52,51,30,31,58,74,65,30,55,88,35,86,90,57,48,45,73,67,56,51,52,53,26,41,53,52,12,44,52,48,27,54,53,53,49,65,74,42,70,89,63,83,66,68,63,66,47,52,53,55,27,48,53,50,37,45,51,51,60,50,46,52,66,62,44,48,61,52,50,54,52,53,50,45,58,74,77,37,82,66,44,32,28,34,36,36,26,77,46,71,65,27,56,50,50,52,52,47,35,63,76,66,63,70,42,44,74,77,24,30,27,39,62,63,95,60,88,81,58,72,58,56,96,91,32,45,43,70,36,34,61,91,39,46,63,58,39,59,72,79,36,87,60,40,27,45,37,41,39,58,92,65,96,47,68,73,58,53,51,50,51,34,59,78,65,68,62,69,69,36,37,39,33,33,56,58,73,76,62,75,77,48,57,81,88,72,54,65,90,72,78,76,67,47,78,53,76,85

Secondary structure (DSSP, 8-state):
----TT-SSSSHHHHHHHHHHHTT------TTS-----TTHHHHT-HHHHHHHHHHHHHHHHHHHGGGGT----HHHHHHHHHHHHHHHHHHHHHHHHHHHHHHHHHHHHHHHHHHHHHH--THHHHSTTHHHHHHHHHHHHHHHHHHHHHTTTT-TTT--HHHHHHHHHHHHHHHHHHHHH-TT----HHHHHHHHHHHHHHHHHHHHHHHHHHHHHHHHHSPPPEEEEE--SHHHHHHHHHHHHHT-SEEEEEEE-SSS---SEETTEEEEEEGGGHHHHHHHS--SEEEE--SS--HHHHHHHHHHTT--SPEEEEE-GGGTTS-GGGS-SSPPEEEEE-

pLDDT: mean 86.61, std 8.61, range [51.88, 98.25]

Foldseek 3Di:
DAFDPLQPDDQRVVVVQVVCVVVVHDDDDDDPDDDDDPPCPVCVVPVPVVLVSNLSSQLVVCVPPVPVPPDPDDPVVSVVVSVVVVCVVVVVVCCLQCVLLVVLLCLLLVLLVVLVCVVPVDPCCCVHPNNVVVVVLSVLLSCLLVVLCVVQVCSPPVRNDLVSLLVSLVRSLVSSVVVVVVVVVNPDDVVSSVVSSVVSSVVSSCCVVVVVVVVLVVCVVVPPFFAEEEEEQDLQSLLVVVVCVVSVRGHDQAYAAEDPDDDDQDHNRGGHPYYLVCVLVVVVVDPGQEYEYEDPDPPVVPVVVSCVVVVPANYKYKYADNVQVVDDSVPHDSDGDIDIDGD

Mean predicted aligned error: 11.22 Å

Nearest PDB structures (foldseek):
  3nkl-assembly1_A  TM=7.190E-01  e=2.843E-03  Aliivibrio fischeri ES114
  3wgh-assembly1_A  TM=7.568E-01  e=2.667E-02  Thermoanaerobacter ethanolicus JW 200
  3wg9-assembly2_D  TM=7.362E-01  e=5.727E-02  Thermoanaerobacter ethanolicus JW 200
  3wgi-assembly1_A  TM=7.149E-01  e=4.127E-02  Thermoanaerobacter ethanolicus JW 200
  3wg9-assembly1_A  TM=6.950E-01  e=6.747E-02  Thermoanaerobacter ethanolicus JW 200